Protein AF-A0A9W8SGH4-F1 (afdb_monomer_lite)

Radius of gyration: 20.39 Å; chains: 1; bounding box: 52×49×64 Å

Sequence (221 aa):
MFLHRDFMLQARTDPRFYLSRKVCVEAALVIASASKGVDLSLPLQLWDDMSRLSFVGRGLFKCALSFDAMLILALEVITELQDESAPNNEADVLIEMARASRAPLIQTLEGIYEQLRCLITRGNTSLKRLLFSNAHLAQIRALEAGSPVKPAVYETITQTLRDCVVMMREVQAATTPNESAMTTDSLNTEFFGPDLFSHNNIMEWDISDLLGFPPNPTLLP

pLDDT: mean 79.87, std 20.56, range [27.58, 98.06]

Structure (mmCIF, N/CA/C/O backbone):
data_AF-A0A9W8SGH4-F1
#
_entry.id   AF-A0A9W8SGH4-F1
#
loop_
_atom_site.group_PDB
_atom_site.id
_atom_site.type_symbol
_atom_site.label_atom_id
_atom_site.label_alt_id
_atom_site.label_comp_id
_atom_site.label_asym_id
_atom_site.label_entity_id
_atom_site.label_seq_id
_atom_site.pdbx_PDB_ins_code
_atom_site.Cartn_x
_atom_site.Cartn_y
_atom_site.Cartn_z
_atom_site.occupancy
_atom_site.B_iso_or_equiv
_atom_site.auth_seq_id
_atom_site.auth_comp_id
_atom_site.auth_asym_id
_atom_site.auth_atom_id
_atom_site.pdbx_PDB_model_num
ATOM 1 N N . MET A 1 1 ? 11.572 -1.040 12.986 1.00 76.12 1 MET A N 1
ATOM 2 C CA . MET A 1 1 ? 10.362 -1.830 12.657 1.00 76.12 1 MET A CA 1
ATOM 3 C C . MET A 1 1 ? 10.522 -3.305 13.002 1.00 76.12 1 MET A C 1
ATOM 5 O O . MET A 1 1 ? 9.720 -3.786 13.781 1.00 76.12 1 MET A O 1
ATOM 9 N N . PHE A 1 2 ? 11.557 -4.011 12.523 1.00 80.44 2 PHE A N 1
ATOM 10 C CA . PHE A 1 2 ? 11.697 -5.465 12.747 1.00 80.44 2 PHE A CA 1
ATOM 11 C C . PHE A 1 2 ? 11.565 -5.924 14.209 1.00 80.44 2 PHE A C 1
ATOM 13 O O . PHE A 1 2 ? 10.797 -6.837 14.470 1.00 80.44 2 PHE A O 1
ATOM 20 N N . LEU A 1 3 ? 12.213 -5.246 15.164 1.00 88.94 3 LEU A N 1
ATOM 21 C CA . LEU A 1 3 ? 12.130 -5.603 16.591 1.00 88.94 3 LEU A CA 1
ATOM 22 C C . LEU A 1 3 ? 10.739 -5.398 17.217 1.00 88.94 3 LEU A C 1
ATOM 24 O O . LEU A 1 3 ? 10.433 -6.000 18.238 1.00 88.94 3 LEU A O 1
ATOM 28 N N . HIS A 1 4 ? 9.907 -4.538 16.625 1.00 91.06 4 HIS A N 1
ATOM 29 C CA . HIS A 1 4 ? 8.581 -4.190 17.142 1.00 91.06 4 HIS A CA 1
ATOM 30 C C . HIS A 1 4 ? 7.442 -4.876 16.380 1.00 91.06 4 HIS A C 1
ATOM 32 O O . HIS A 1 4 ? 6.291 -4.745 16.788 1.00 91.06 4 HIS A O 1
ATOM 38 N N . ARG A 1 5 ? 7.730 -5.596 15.286 1.00 84.38 5 ARG A N 1
ATOM 39 C CA . ARG A 1 5 ? 6.711 -6.150 14.380 1.00 84.38 5 ARG A CA 1
ATOM 40 C C . ARG A 1 5 ? 5.774 -7.122 15.095 1.00 84.38 5 ARG A C 1
ATOM 42 O O . ARG A 1 5 ? 4.561 -6.960 15.005 1.00 84.38 5 ARG A O 1
ATOM 49 N N . ASP A 1 6 ? 6.328 -8.074 15.838 1.00 86.94 6 ASP A N 1
ATOM 50 C CA . ASP A 1 6 ? 5.534 -9.106 16.517 1.00 86.94 6 ASP A CA 1
ATOM 51 C C . ASP A 1 6 ? 4.670 -8.514 17.636 1.00 86.94 6 ASP A C 1
ATOM 53 O O . ASP A 1 6 ? 3.542 -8.947 17.861 1.00 86.94 6 ASP A O 1
ATOM 57 N N . PHE A 1 7 ? 5.174 -7.477 18.307 1.00 91.50 7 PHE A N 1
ATOM 58 C CA . PHE A 1 7 ? 4.435 -6.749 19.335 1.00 91.50 7 PHE A CA 1
ATOM 59 C C . PHE A 1 7 ? 3.352 -5.848 18.728 1.00 91.50 7 PHE A C 1
ATOM 61 O O . PHE A 1 7 ? 2.245 -5.786 19.247 1.00 91.50 7 PHE A O 1
ATOM 68 N N . MET A 1 8 ? 3.625 -5.189 17.599 1.00 89.81 8 MET A N 1
ATOM 69 C CA . MET A 1 8 ? 2.631 -4.388 16.877 1.00 89.81 8 MET A CA 1
ATOM 70 C C . MET A 1 8 ? 1.397 -5.221 16.516 1.00 89.81 8 MET A C 1
ATOM 72 O O . MET A 1 8 ? 0.283 -4.746 16.705 1.00 89.81 8 MET A O 1
ATOM 76 N N . LEU A 1 9 ? 1.574 -6.455 16.032 1.00 86.38 9 LEU A N 1
ATOM 77 C CA . LEU A 1 9 ? 0.441 -7.322 15.686 1.00 86.38 9 LEU A CA 1
ATOM 78 C C . LEU A 1 9 ? -0.408 -7.685 16.915 1.00 86.38 9 LEU A C 1
ATOM 80 O O . LEU A 1 9 ? -1.632 -7.756 16.818 1.00 86.38 9 LEU A O 1
ATOM 84 N N . GLN A 1 10 ? 0.223 -7.835 18.083 1.00 90.00 10 GLN A N 1
ATOM 85 C CA . GLN A 1 10 ? -0.471 -8.088 19.350 1.00 90.00 10 GLN A CA 1
ATOM 86 C C . GLN A 1 10 ? -1.263 -6.873 19.851 1.00 90.00 10 GLN A C 1
ATOM 88 O O . GLN A 1 10 ? -2.193 -7.041 20.637 1.00 90.00 10 GLN A O 1
ATOM 93 N N . ALA A 1 11 ? -0.960 -5.659 19.375 1.00 89.00 11 ALA A N 1
ATOM 94 C CA . ALA A 1 11 ? -1.651 -4.441 19.798 1.00 89.00 11 ALA A CA 1
ATOM 95 C C . ALA A 1 11 ? -3.145 -4.421 19.431 1.00 89.00 11 ALA A C 1
ATOM 97 O O . ALA A 1 11 ? -3.896 -3.650 20.019 1.00 89.00 11 ALA A O 1
ATOM 98 N N . ARG A 1 12 ? -3.584 -5.273 18.490 1.00 82.50 12 ARG A N 1
ATOM 99 C CA . ARG A 1 12 ? -5.006 -5.442 18.144 1.00 82.50 12 ARG A CA 1
ATOM 100 C C . ARG A 1 12 ? -5.820 -6.082 19.267 1.00 82.50 12 ARG A C 1
ATOM 102 O O . ARG A 1 12 ? -7.010 -5.829 19.381 1.00 82.50 12 ARG A O 1
ATOM 109 N N . THR A 1 13 ? -5.190 -6.935 20.069 1.00 87.38 13 THR A N 1
ATOM 110 C CA . THR A 1 13 ? -5.853 -7.692 21.143 1.00 87.38 13 THR A CA 1
ATOM 111 C C . THR A 1 13 ? -5.398 -7.269 22.533 1.00 87.38 13 THR A C 1
ATOM 113 O O . THR A 1 13 ? -6.113 -7.497 23.504 1.00 87.38 13 THR A O 1
ATOM 116 N N . ASP A 1 14 ? -4.207 -6.680 22.648 1.00 91.00 14 ASP A N 1
ATOM 117 C CA . ASP A 1 14 ? -3.610 -6.291 23.920 1.00 91.00 14 ASP A CA 1
ATOM 118 C C . ASP A 1 14 ? -3.056 -4.853 23.856 1.00 91.00 14 ASP A C 1
ATOM 120 O O . ASP A 1 14 ? -2.036 -4.598 23.202 1.00 91.00 14 ASP A O 1
ATOM 124 N N . PRO A 1 15 ? -3.676 -3.898 24.577 1.00 89.81 15 PRO A N 1
ATOM 125 C CA . PRO A 1 15 ? -3.298 -2.488 24.526 1.00 89.81 15 PRO A CA 1
ATOM 126 C C . PRO A 1 15 ? -1.887 -2.212 25.064 1.00 89.81 15 PRO A C 1
ATOM 128 O O . PRO A 1 15 ? -1.317 -1.159 24.769 1.00 89.81 15 PRO A O 1
ATOM 131 N N . ARG A 1 16 ? -1.263 -3.141 25.805 1.00 93.44 16 ARG A N 1
ATOM 132 C CA . ARG A 1 16 ? 0.118 -2.980 26.302 1.00 93.44 16 ARG A CA 1
ATOM 133 C C . ARG A 1 16 ? 1.133 -2.837 25.170 1.00 93.44 16 ARG A C 1
ATOM 135 O O . ARG A 1 16 ? 2.194 -2.248 25.372 1.00 93.44 16 ARG A O 1
ATOM 142 N N . PHE A 1 17 ? 0.807 -3.326 23.975 1.00 93.69 17 PHE A N 1
ATOM 143 C CA . PHE A 1 17 ? 1.683 -3.229 22.811 1.00 93.69 17 PHE A CA 1
ATOM 144 C C . PHE A 1 17 ? 1.420 -2.006 21.921 1.00 93.69 17 PHE A C 1
ATOM 146 O O . PHE A 1 17 ? 2.067 -1.864 20.881 1.00 93.69 17 PHE A O 1
ATOM 153 N N . TYR A 1 18 ? 0.551 -1.077 22.337 1.00 92.00 18 TYR A N 1
ATOM 154 C CA . TYR A 1 18 ? 0.222 0.129 21.568 1.00 92.00 18 TYR A CA 1
ATOM 155 C C . TYR A 1 18 ? 1.455 0.970 21.205 1.00 92.00 18 TYR A C 1
ATOM 157 O O . TYR A 1 18 ? 1.577 1.447 20.077 1.00 92.00 18 TYR A O 1
ATOM 165 N N . LEU A 1 19 ? 2.425 1.087 22.121 1.00 94.81 19 LEU A N 1
ATOM 166 C CA . LEU A 1 19 ? 3.679 1.791 21.841 1.00 94.81 19 LEU A CA 1
ATOM 167 C C . LEU A 1 19 ? 4.442 1.156 20.667 1.00 94.81 19 LEU A C 1
ATOM 169 O O . LEU A 1 19 ? 4.965 1.875 19.822 1.00 94.81 19 LEU A O 1
ATOM 173 N N . SER A 1 20 ? 4.474 -0.177 20.579 1.00 95.44 20 SER A N 1
ATOM 174 C CA . SER A 1 20 ? 5.141 -0.873 19.470 1.00 95.44 20 SER A CA 1
ATOM 175 C C . SER A 1 20 ? 4.423 -0.644 18.141 1.00 95.44 20 SER A C 1
ATOM 177 O O . SER A 1 20 ? 5.093 -0.437 17.130 1.00 95.44 20 SER A O 1
ATOM 179 N N . ARG A 1 21 ? 3.080 -0.617 18.140 1.00 93.31 21 ARG A N 1
ATOM 180 C CA . ARG A 1 21 ? 2.284 -0.239 16.960 1.00 93.31 21 ARG A CA 1
ATOM 181 C C . ARG A 1 21 ? 2.618 1.179 16.505 1.00 93.31 21 ARG A C 1
ATOM 183 O O . ARG A 1 21 ? 3.044 1.359 15.367 1.00 93.31 21 ARG A O 1
ATOM 190 N N . L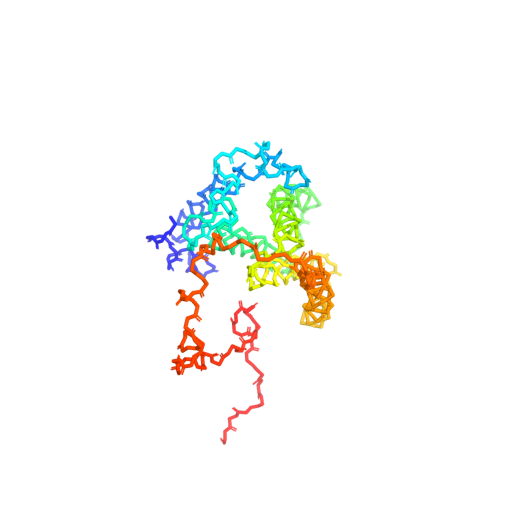YS A 1 22 ? 2.565 2.153 17.418 1.00 93.75 22 LYS A N 1
ATOM 191 C CA . LYS A 1 22 ? 2.889 3.556 17.127 1.00 93.75 22 LYS A CA 1
ATOM 192 C C . LYS A 1 22 ? 4.303 3.732 16.562 1.00 93.75 22 LYS A C 1
ATOM 194 O O . LYS A 1 22 ? 4.470 4.361 15.522 1.00 93.75 22 LYS A O 1
ATOM 199 N N . VAL A 1 23 ? 5.313 3.132 17.196 1.00 95.88 23 VAL A N 1
ATOM 200 C CA . VAL A 1 23 ? 6.713 3.207 16.736 1.00 95.88 23 VAL A CA 1
ATOM 201 C C . VAL A 1 23 ? 6.878 2.607 15.337 1.00 95.88 23 VAL A C 1
ATOM 203 O O . VAL A 1 23 ? 7.623 3.149 14.519 1.00 95.88 23 VAL A O 1
ATOM 206 N N . CYS A 1 24 ? 6.199 1.496 15.034 1.00 95.06 24 CYS A N 1
ATOM 207 C CA . CYS A 1 24 ? 6.219 0.911 13.694 1.00 95.06 24 CYS A CA 1
ATOM 208 C C . CYS A 1 24 ? 5.604 1.847 12.651 1.00 95.06 24 CYS A C 1
ATOM 210 O O . CYS A 1 24 ? 6.223 2.045 11.607 1.00 95.06 24 CYS A O 1
ATOM 212 N N . VAL A 1 25 ? 4.442 2.439 12.933 1.00 94.75 25 VAL A N 1
ATOM 213 C CA . VAL A 1 25 ? 3.755 3.361 12.014 1.00 94.75 25 VAL A CA 1
ATOM 214 C C . VAL A 1 25 ? 4.580 4.621 11.768 1.00 94.75 25 VAL A C 1
ATOM 216 O O . VAL A 1 25 ? 4.805 4.983 10.615 1.00 94.75 25 VAL A O 1
ATOM 219 N N . GLU A 1 26 ? 5.108 5.252 12.820 1.00 94.75 26 GLU A N 1
ATOM 220 C CA . GLU A 1 26 ? 5.955 6.446 12.684 1.00 94.75 26 GLU A CA 1
ATOM 221 C C . GLU A 1 26 ? 7.225 6.143 11.877 1.00 94.75 26 GLU A C 1
ATOM 223 O O . GLU A 1 26 ? 7.583 6.890 10.966 1.00 94.75 26 GLU A O 1
ATOM 228 N N . ALA A 1 27 ? 7.880 5.008 12.139 1.00 94.38 27 ALA A N 1
ATOM 229 C CA . ALA A 1 27 ? 9.045 4.589 11.365 1.00 94.38 27 ALA A CA 1
ATOM 230 C C . ALA A 1 27 ? 8.696 4.284 9.898 1.00 94.38 27 ALA A C 1
ATOM 232 O O . ALA A 1 27 ? 9.461 4.645 9.000 1.00 94.38 27 ALA A O 1
ATOM 233 N N . ALA A 1 28 ? 7.555 3.638 9.639 1.00 94.06 28 ALA A N 1
ATOM 234 C CA . ALA A 1 28 ? 7.080 3.359 8.288 1.00 94.06 28 ALA A CA 1
ATOM 235 C C . ALA A 1 28 ? 6.807 4.656 7.520 1.00 94.06 28 ALA A C 1
ATOM 237 O O . ALA A 1 28 ? 7.217 4.772 6.366 1.00 94.06 28 ALA A O 1
ATOM 238 N N . LEU A 1 29 ? 6.199 5.647 8.175 1.00 93.44 29 LEU A N 1
ATOM 239 C CA . LEU A 1 29 ? 5.927 6.956 7.593 1.00 93.44 29 LEU A CA 1
ATOM 240 C C . LEU A 1 29 ? 7.220 7.706 7.257 1.00 93.44 29 LEU A C 1
ATOM 242 O O . LEU A 1 29 ? 7.333 8.266 6.171 1.00 93.44 29 LEU A O 1
ATOM 246 N N . VAL A 1 30 ? 8.226 7.668 8.138 1.00 93.25 30 VAL A N 1
ATOM 247 C CA . VAL A 1 30 ? 9.544 8.268 7.865 1.00 93.25 30 VAL A CA 1
ATOM 248 C C . VAL A 1 30 ? 10.200 7.612 6.649 1.00 93.25 30 VAL A C 1
ATOM 250 O O . VAL A 1 30 ? 10.667 8.319 5.758 1.00 93.25 30 VAL A O 1
ATOM 253 N N . ILE A 1 31 ? 10.192 6.279 6.560 1.00 91.94 31 ILE A N 1
ATOM 254 C CA . ILE A 1 31 ? 10.746 5.555 5.403 1.00 91.94 31 ILE A CA 1
ATOM 255 C C . ILE A 1 31 ? 9.994 5.926 4.124 1.00 91.94 31 ILE A C 1
ATOM 257 O O . ILE A 1 31 ? 10.617 6.250 3.113 1.00 91.94 31 ILE A O 1
ATOM 261 N N . ALA A 1 32 ? 8.664 5.897 4.172 1.00 91.19 32 ALA A N 1
ATOM 262 C CA . ALA A 1 32 ? 7.818 6.215 3.035 1.00 91.19 32 ALA A CA 1
ATOM 263 C C . ALA A 1 32 ? 7.930 7.688 2.619 1.00 91.19 32 ALA A C 1
ATOM 265 O O . ALA A 1 32 ? 7.827 7.979 1.439 1.00 91.19 32 ALA A O 1
ATOM 266 N N . SER A 1 33 ? 8.222 8.616 3.536 1.00 88.25 33 SER A N 1
ATOM 267 C CA . SER A 1 33 ? 8.333 10.050 3.225 1.00 88.25 33 SER A CA 1
ATOM 268 C C . SER A 1 33 ? 9.427 10.377 2.205 1.00 88.25 33 SER A C 1
ATOM 270 O O . SER A 1 33 ? 9.321 11.381 1.503 1.00 88.25 33 SER A O 1
ATOM 272 N N . ALA A 1 34 ? 10.423 9.499 2.051 1.00 84.62 34 ALA A N 1
ATOM 273 C CA . ALA A 1 34 ? 11.441 9.622 1.015 1.00 84.62 34 ALA A CA 1
ATOM 274 C C . ALA A 1 34 ? 10.881 9.455 -0.416 1.00 84.62 34 ALA A C 1
ATOM 276 O O . ALA A 1 34 ? 11.588 9.757 -1.370 1.00 84.62 34 ALA A O 1
ATOM 277 N N . SER A 1 35 ? 9.630 9.005 -0.590 1.00 81.06 35 SER A N 1
ATOM 278 C CA . SER A 1 35 ? 8.948 8.999 -1.893 1.00 81.06 35 SER A CA 1
ATOM 279 C C . SER A 1 35 ? 8.328 10.350 -2.248 1.00 81.06 35 SER A C 1
ATOM 281 O O . SER A 1 35 ? 7.946 10.564 -3.400 1.00 81.06 35 SER A O 1
ATOM 283 N N . LYS A 1 36 ? 8.171 11.259 -1.280 1.00 84.19 36 LYS A N 1
ATOM 284 C CA . LYS A 1 36 ? 7.370 12.470 -1.455 1.00 84.19 36 LYS A CA 1
ATOM 285 C C . LYS A 1 36 ? 8.028 13.417 -2.458 1.00 84.19 36 LYS A C 1
ATOM 287 O O . LYS A 1 36 ? 9.145 13.874 -2.251 1.00 84.19 36 LYS A O 1
ATOM 292 N N . GLY A 1 37 ? 7.296 13.748 -3.522 1.00 82.44 37 GLY A N 1
ATOM 293 C CA . GLY A 1 37 ? 7.774 14.641 -4.583 1.00 82.44 37 GLY A CA 1
ATOM 294 C C . GLY A 1 37 ? 8.741 13.988 -5.574 1.00 82.44 37 GLY A C 1
ATOM 295 O O . GLY A 1 37 ? 9.267 14.684 -6.438 1.00 82.44 37 GLY A O 1
ATOM 296 N N . VAL A 1 38 ? 8.969 12.674 -5.477 1.00 87.62 38 VAL A N 1
ATOM 297 C CA . VAL A 1 38 ? 9.797 11.939 -6.437 1.00 87.62 38 VAL A CA 1
ATOM 298 C C . VAL A 1 38 ? 9.000 11.685 -7.715 1.00 87.62 38 VAL A C 1
ATOM 300 O O . VAL A 1 38 ? 7.998 10.966 -7.702 1.00 87.62 38 VAL A O 1
ATOM 303 N N . ASP A 1 39 ? 9.483 12.246 -8.823 1.00 89.25 39 ASP A N 1
ATOM 304 C CA . ASP A 1 39 ? 8.916 12.055 -10.155 1.00 89.25 39 ASP A CA 1
ATOM 305 C C . ASP A 1 39 ? 9.716 11.016 -10.958 1.00 89.25 39 ASP A C 1
ATOM 307 O O . ASP A 1 39 ? 10.724 11.307 -11.609 1.00 89.25 39 ASP A O 1
ATOM 311 N N . LEU A 1 40 ? 9.231 9.774 -10.930 1.00 90.12 40 LEU A N 1
ATOM 312 C CA . LEU A 1 40 ? 9.817 8.659 -11.679 1.00 90.12 40 LEU A CA 1
ATOM 313 C C . LEU A 1 40 ? 9.421 8.660 -13.165 1.00 90.12 40 LEU A C 1
ATOM 315 O O . LEU A 1 40 ? 9.842 7.769 -13.907 1.00 90.12 40 LEU A O 1
ATOM 319 N N . SER A 1 41 ? 8.656 9.647 -13.638 1.00 87.75 41 SER A N 1
ATOM 320 C CA . SER A 1 41 ? 8.411 9.837 -15.070 1.00 87.75 41 SER A CA 1
ATOM 321 C C . SER A 1 41 ? 9.594 10.513 -15.778 1.00 87.75 41 SER A C 1
ATOM 323 O O . SER A 1 41 ? 9.777 10.323 -16.982 1.00 87.75 41 SER A O 1
ATOM 325 N N . LEU A 1 42 ? 10.472 11.200 -15.036 1.00 90.81 42 LEU A N 1
ATOM 326 C CA . LEU A 1 42 ? 11.659 11.864 -15.580 1.00 90.81 42 LEU A CA 1
ATOM 327 C C . LEU A 1 42 ? 12.682 10.873 -16.166 1.00 90.81 42 LEU A C 1
ATOM 329 O O . LEU A 1 42 ? 12.758 9.720 -15.723 1.00 90.81 42 LEU A O 1
ATOM 333 N N . PRO A 1 43 ? 13.510 11.286 -17.144 1.00 90.25 43 PRO A N 1
ATOM 334 C CA . PRO A 1 43 ? 14.637 10.488 -17.624 1.00 90.25 43 PRO A CA 1
ATOM 335 C C . PRO A 1 43 ? 15.544 10.009 -16.482 1.00 90.25 43 PRO A C 1
ATOM 337 O O . PRO A 1 43 ? 15.809 10.757 -15.541 1.00 90.25 43 PRO A O 1
ATOM 340 N N . LEU A 1 44 ? 16.061 8.777 -16.586 1.00 87.62 44 LEU A N 1
ATOM 341 C CA . LEU A 1 44 ? 16.897 8.142 -15.551 1.00 87.62 44 LEU A CA 1
ATOM 342 C C . LEU A 1 44 ? 18.106 8.997 -15.137 1.00 87.62 44 LEU A C 1
ATOM 344 O O . LEU A 1 44 ? 18.573 8.896 -14.009 1.00 87.62 44 LEU A O 1
ATOM 348 N N . GLN A 1 45 ? 18.621 9.836 -16.037 1.00 89.56 45 GLN A N 1
ATOM 349 C CA . GLN A 1 45 ? 19.756 10.727 -15.804 1.00 89.56 45 GLN A CA 1
ATOM 350 C C . GLN A 1 45 ? 19.458 11.808 -14.758 1.00 89.56 45 GLN A C 1
ATOM 352 O O . GLN A 1 45 ? 20.375 12.227 -14.057 1.00 89.56 45 GLN A O 1
ATOM 357 N N . LEU A 1 46 ? 18.196 12.229 -14.641 1.00 92.75 46 LEU A N 1
ATOM 358 C CA . LEU A 1 46 ? 17.750 13.263 -13.703 1.00 92.75 46 LEU A CA 1
ATOM 359 C C . LEU A 1 46 ? 17.351 12.700 -12.337 1.00 92.75 46 LEU A C 1
ATOM 361 O O . LEU A 1 46 ? 17.028 13.463 -11.433 1.00 92.75 46 LEU A O 1
ATOM 365 N N . TRP A 1 47 ? 17.349 11.376 -12.187 1.00 91.81 47 TRP A N 1
ATOM 366 C CA . TRP A 1 47 ? 17.021 10.745 -10.919 1.00 91.81 47 TRP A CA 1
ATOM 367 C C . TRP A 1 47 ? 18.135 10.954 -9.905 1.00 91.81 47 TRP A C 1
ATOM 369 O O . TRP A 1 47 ? 19.318 10.788 -10.226 1.00 91.81 47 TRP A O 1
ATOM 379 N N . ASP A 1 48 ? 17.731 11.243 -8.674 1.00 90.56 48 ASP A N 1
ATOM 380 C CA . ASP A 1 48 ? 18.609 11.234 -7.517 1.00 90.56 48 ASP A CA 1
ATOM 381 C C . ASP A 1 48 ? 19.059 9.803 -7.173 1.00 90.56 48 ASP A C 1
ATOM 383 O O . ASP A 1 48 ? 18.499 8.798 -7.637 1.00 90.56 48 ASP A O 1
ATOM 387 N N . ASP A 1 49 ? 20.097 9.703 -6.344 1.00 89.69 49 ASP A N 1
ATOM 388 C CA . ASP A 1 49 ? 20.695 8.418 -5.977 1.00 89.69 49 ASP A CA 1
ATOM 389 C C . ASP A 1 49 ? 19.685 7.487 -5.293 1.00 89.69 49 ASP A C 1
ATOM 391 O O . ASP A 1 49 ? 19.716 6.275 -5.513 1.00 89.69 49 ASP A O 1
ATOM 395 N N . MET A 1 50 ? 18.735 8.039 -4.531 1.00 88.19 50 MET A N 1
ATOM 396 C CA . MET A 1 50 ? 17.702 7.257 -3.849 1.00 88.19 50 MET A CA 1
ATOM 397 C C . MET A 1 50 ? 16.672 6.671 -4.817 1.00 88.19 50 MET A C 1
ATOM 399 O O . MET A 1 50 ? 16.288 5.508 -4.654 1.00 88.19 50 MET A O 1
ATOM 403 N N . SER A 1 51 ? 16.252 7.404 -5.852 1.00 90.62 51 SER A N 1
ATOM 404 C CA . SER A 1 51 ? 15.361 6.865 -6.891 1.00 90.62 51 SER A CA 1
ATOM 405 C C . SER A 1 51 ? 16.053 5.783 -7.713 1.00 90.62 51 SER A C 1
ATOM 407 O O . SER A 1 51 ? 15.480 4.718 -7.965 1.00 90.62 51 SER A O 1
ATOM 409 N N . ARG A 1 52 ? 17.324 6.004 -8.071 1.00 90.44 52 ARG A N 1
ATOM 410 C CA . ARG A 1 52 ? 18.146 5.000 -8.765 1.00 90.44 52 ARG A CA 1
ATOM 411 C C . ARG A 1 52 ? 18.303 3.743 -7.920 1.00 90.44 52 ARG A C 1
ATOM 413 O O . ARG A 1 52 ? 18.077 2.642 -8.425 1.00 90.44 52 ARG A O 1
ATOM 420 N N . LEU A 1 53 ? 18.616 3.901 -6.635 1.00 89.12 53 LEU A N 1
ATOM 421 C CA . LEU A 1 53 ? 18.723 2.795 -5.690 1.00 89.12 53 LEU A CA 1
ATOM 422 C C . LEU A 1 53 ? 17.383 2.066 -5.531 1.00 89.12 53 LEU A C 1
ATOM 424 O O . LEU A 1 53 ? 17.357 0.843 -5.587 1.00 89.12 53 LEU A O 1
ATOM 428 N N . SER A 1 54 ? 16.261 2.781 -5.454 1.00 89.31 54 SER A N 1
ATOM 429 C CA . SER A 1 54 ? 14.917 2.182 -5.384 1.00 89.31 54 SER A CA 1
ATOM 430 C C . SER A 1 54 ? 14.552 1.388 -6.643 1.00 89.31 54 SER A C 1
ATOM 432 O O . SER A 1 54 ? 13.827 0.386 -6.579 1.00 89.31 54 SER A O 1
ATOM 434 N N . PHE A 1 55 ? 15.078 1.790 -7.799 1.00 90.44 55 PHE A N 1
ATOM 435 C CA . PHE A 1 55 ? 14.899 1.077 -9.056 1.00 90.44 55 PHE A CA 1
ATOM 436 C C . PHE A 1 55 ? 15.694 -0.229 -9.083 1.00 90.44 55 PHE A C 1
ATOM 438 O O . PHE A 1 55 ? 15.094 -1.310 -9.136 1.00 90.44 55 PHE A O 1
ATOM 445 N N . VAL A 1 56 ? 17.022 -0.166 -8.970 1.00 87.94 56 VAL A N 1
ATOM 446 C CA . VAL A 1 56 ? 17.883 -1.358 -9.109 1.00 87.94 56 VAL A CA 1
ATOM 447 C C . VAL A 1 56 ? 17.919 -2.226 -7.850 1.00 87.94 56 VAL A C 1
ATOM 449 O O . VAL A 1 56 ? 18.061 -3.447 -7.929 1.00 87.94 56 VAL A O 1
ATOM 452 N N . GLY A 1 57 ? 17.729 -1.607 -6.689 1.00 84.75 57 GLY A N 1
ATOM 453 C CA . GLY A 1 57 ? 17.858 -2.212 -5.374 1.00 84.75 57 GLY A CA 1
ATOM 454 C C . GLY A 1 57 ? 16.868 -3.341 -5.110 1.00 84.75 57 GLY A C 1
ATOM 455 O O . GLY A 1 57 ? 15.841 -3.526 -5.778 1.00 84.75 57 GLY A O 1
ATOM 456 N N . ARG A 1 58 ? 17.200 -4.133 -4.092 1.00 81.06 58 ARG A N 1
ATOM 457 C CA . ARG A 1 58 ? 16.432 -5.284 -3.607 1.00 81.06 58 ARG A CA 1
ATOM 458 C C . ARG A 1 58 ? 16.260 -5.179 -2.091 1.00 81.06 58 ARG A C 1
ATOM 460 O O . ARG A 1 58 ? 17.019 -4.485 -1.420 1.00 81.06 58 ARG A O 1
ATOM 467 N N . GLY A 1 59 ? 15.263 -5.877 -1.547 1.00 77.88 59 GLY A N 1
ATOM 468 C CA . GLY A 1 59 ? 15.037 -5.934 -0.099 1.00 77.88 59 GLY A CA 1
ATOM 469 C C . GLY A 1 59 ? 14.843 -4.547 0.525 1.00 77.88 59 GLY A C 1
ATOM 470 O O . GLY A 1 59 ? 13.910 -3.833 0.144 1.00 77.88 59 GLY A O 1
ATOM 471 N N . LEU A 1 60 ? 15.733 -4.199 1.461 1.00 73.88 60 LEU A N 1
ATOM 472 C CA . LEU A 1 60 ? 15.761 -2.926 2.194 1.00 73.88 60 LEU A CA 1
ATOM 473 C C . LEU A 1 60 ? 16.247 -1.745 1.340 1.00 73.88 60 LEU A C 1
ATOM 475 O O . LEU A 1 60 ? 15.869 -0.607 1.597 1.00 73.88 60 LEU A O 1
ATOM 479 N N . PHE A 1 61 ? 16.998 -2.005 0.266 1.00 83.38 61 PHE A N 1
ATOM 480 C CA . PHE A 1 61 ? 17.460 -0.977 -0.675 1.00 83.38 61 PHE A CA 1
ATOM 481 C C . PHE A 1 61 ? 16.364 -0.495 -1.633 1.00 83.38 61 PHE A C 1
ATOM 483 O O . PHE A 1 61 ? 16.628 0.262 -2.554 1.00 83.38 61 PHE A O 1
ATOM 490 N N . LYS A 1 62 ? 15.115 -0.927 -1.429 1.00 87.44 62 LYS A N 1
ATOM 491 C CA . LYS A 1 62 ? 13.949 -0.332 -2.093 1.00 87.44 62 LYS A CA 1
ATOM 492 C C . LYS A 1 62 ? 13.515 0.999 -1.465 1.00 87.44 62 LYS A C 1
ATOM 494 O O . LYS A 1 62 ? 12.560 1.589 -1.954 1.00 87.44 62 LYS A O 1
ATOM 499 N N . CYS A 1 63 ? 14.205 1.453 -0.413 1.00 87.19 63 CYS A N 1
ATOM 500 C CA . CYS A 1 63 ? 14.031 2.763 0.217 1.00 87.19 63 CYS A CA 1
ATOM 501 C C . CYS A 1 63 ? 12.553 3.058 0.522 1.00 87.19 63 CYS A C 1
ATOM 503 O O . CYS A 1 63 ? 11.914 2.275 1.227 1.00 87.19 63 CYS A O 1
ATOM 505 N N . ALA A 1 64 ? 11.997 4.139 -0.031 1.00 87.75 64 ALA A N 1
ATOM 506 C CA . ALA A 1 64 ? 10.608 4.538 0.181 1.00 87.75 64 ALA A CA 1
ATOM 507 C C . ALA A 1 64 ? 9.585 3.515 -0.337 1.00 87.75 64 ALA A C 1
ATOM 509 O O . ALA A 1 64 ? 8.474 3.428 0.177 1.00 87.75 64 ALA A O 1
ATOM 510 N N . LEU A 1 65 ? 9.980 2.674 -1.297 1.00 91.19 65 LEU A N 1
ATOM 511 C CA . LEU A 1 65 ? 9.165 1.588 -1.844 1.00 91.19 65 LEU A CA 1
ATOM 512 C C . LEU A 1 65 ? 9.295 0.298 -1.019 1.00 91.19 65 LEU A C 1
ATOM 514 O O . LEU A 1 65 ? 9.055 -0.799 -1.535 1.00 91.19 65 LEU A O 1
ATOM 518 N N . SER A 1 66 ? 9.748 0.385 0.237 1.00 89.62 66 SER A N 1
ATOM 519 C CA . SER A 1 66 ? 9.896 -0.749 1.154 1.00 89.62 66 SER A CA 1
ATOM 520 C C . SER A 1 66 ? 8.565 -1.472 1.385 1.00 89.62 66 SER A C 1
ATOM 522 O O . SER A 1 66 ? 7.564 -0.859 1.741 1.00 89.62 66 SER A O 1
ATOM 524 N N . PHE A 1 67 ? 8.565 -2.799 1.219 1.00 88.19 67 PHE A N 1
ATOM 525 C CA . PHE A 1 67 ? 7.376 -3.631 1.396 1.00 88.19 67 PHE A CA 1
ATOM 526 C C . PHE A 1 67 ? 6.879 -3.612 2.837 1.00 88.19 67 PHE A C 1
ATOM 528 O O . PHE A 1 67 ? 5.682 -3.483 3.057 1.00 88.19 67 PHE A O 1
ATOM 535 N N . ASP A 1 68 ? 7.791 -3.660 3.810 1.00 88.56 68 ASP A N 1
ATOM 536 C CA . ASP A 1 68 ? 7.411 -3.612 5.222 1.00 88.56 68 ASP A CA 1
ATOM 537 C C . ASP A 1 68 ? 6.798 -2.259 5.601 1.00 88.56 68 ASP A C 1
ATOM 539 O O . ASP A 1 68 ? 5.833 -2.227 6.356 1.00 88.56 68 ASP A O 1
ATOM 543 N N . ALA A 1 69 ? 7.318 -1.150 5.057 1.00 91.50 69 ALA A N 1
ATOM 544 C CA . ALA A 1 69 ? 6.750 0.174 5.313 1.00 91.50 69 ALA A CA 1
ATOM 545 C C . ALA A 1 69 ? 5.331 0.278 4.734 1.00 91.50 69 ALA A C 1
ATOM 547 O O . ALA A 1 69 ? 4.407 0.623 5.462 1.00 91.50 69 ALA A O 1
ATOM 548 N N . MET A 1 70 ? 5.143 -0.109 3.465 1.00 92.38 70 MET A N 1
ATOM 549 C CA . MET A 1 70 ? 3.817 -0.160 2.836 1.00 92.38 70 MET A CA 1
ATOM 550 C C . MET A 1 70 ? 2.828 -1.009 3.638 1.00 92.38 70 MET A C 1
ATOM 552 O O . MET A 1 70 ? 1.710 -0.571 3.892 1.00 92.38 70 MET A O 1
ATOM 556 N N . LEU A 1 71 ? 3.242 -2.210 4.052 1.00 92.12 71 LEU A N 1
ATOM 557 C CA . LEU A 1 71 ? 2.384 -3.133 4.788 1.00 92.12 71 LEU A CA 1
ATOM 558 C C . LEU A 1 71 ? 1.963 -2.559 6.144 1.00 92.12 71 LEU A C 1
ATOM 560 O O . LEU A 1 71 ? 0.800 -2.669 6.509 1.00 92.12 71 LEU A O 1
ATOM 564 N N . ILE A 1 72 ? 2.882 -1.933 6.882 1.00 93.56 72 ILE A N 1
ATOM 565 C CA . ILE A 1 72 ? 2.572 -1.325 8.182 1.00 93.56 72 ILE A CA 1
ATOM 566 C C . ILE A 1 72 ? 1.572 -0.177 8.026 1.00 93.56 72 ILE A C 1
ATOM 568 O O . ILE A 1 72 ? 0.605 -0.121 8.779 1.00 93.56 72 ILE A O 1
ATOM 572 N N . LEU A 1 73 ? 1.765 0.699 7.034 1.00 95.19 73 LEU A N 1
ATOM 573 C CA . LEU A 1 73 ? 0.830 1.798 6.774 1.00 95.19 73 LEU A CA 1
ATOM 574 C C . LEU A 1 73 ? -0.557 1.280 6.372 1.00 95.19 73 LEU A C 1
ATOM 576 O O . LEU A 1 73 ? -1.563 1.773 6.871 1.00 95.19 73 LEU A O 1
ATOM 580 N N . ALA A 1 74 ? -0.616 0.264 5.507 1.00 95.81 74 ALA A N 1
ATOM 581 C CA . ALA A 1 74 ? -1.874 -0.358 5.109 1.00 95.81 74 ALA A CA 1
ATOM 582 C C . ALA A 1 74 ? -2.590 -1.017 6.295 1.00 95.81 74 ALA A C 1
ATOM 584 O O . ALA A 1 74 ? -3.787 -0.808 6.479 1.00 95.81 74 ALA A O 1
ATOM 585 N N . LEU A 1 75 ? -1.865 -1.790 7.110 1.00 92.38 75 LEU A N 1
ATOM 586 C CA . LEU A 1 75 ? -2.421 -2.449 8.291 1.00 92.38 75 LEU A CA 1
ATOM 587 C C . LEU A 1 75 ? -2.960 -1.446 9.308 1.00 92.38 75 LEU A C 1
ATOM 589 O O . LEU A 1 75 ? -3.987 -1.731 9.917 1.00 92.38 75 LEU A O 1
ATOM 593 N N . GLU A 1 76 ? -2.305 -0.297 9.479 1.00 93.69 76 GLU A N 1
ATOM 594 C CA . GLU A 1 76 ? -2.792 0.764 10.361 1.00 93.69 76 GLU A CA 1
ATOM 595 C C . GLU A 1 76 ? -4.167 1.262 9.913 1.00 93.69 76 GLU A C 1
ATOM 597 O O . GLU A 1 76 ? -5.128 1.150 10.669 1.00 93.69 76 GLU A O 1
ATOM 602 N N . VAL A 1 77 ? -4.279 1.696 8.651 1.00 95.62 77 VAL A N 1
ATOM 603 C CA . VAL A 1 77 ? -5.536 2.210 8.083 1.00 95.62 77 VAL A CA 1
ATOM 604 C C . VAL A 1 77 ? -6.637 1.150 8.123 1.00 95.62 77 VAL A C 1
ATOM 606 O O . VAL A 1 77 ? -7.772 1.437 8.491 1.00 95.62 77 VAL A O 1
ATOM 609 N N . ILE A 1 78 ? -6.315 -0.096 7.763 1.00 93.88 78 ILE A N 1
ATOM 610 C CA . ILE A 1 78 ? -7.278 -1.203 7.790 1.00 93.88 78 ILE A CA 1
ATOM 611 C C . ILE A 1 78 ? -7.750 -1.481 9.219 1.00 93.88 78 ILE A C 1
ATOM 613 O O . ILE A 1 78 ? -8.932 -1.747 9.417 1.00 93.88 78 ILE A O 1
ATOM 617 N N . THR A 1 79 ? -6.851 -1.432 10.204 1.00 89.56 79 THR A N 1
ATOM 618 C CA . THR A 1 79 ? -7.211 -1.679 11.605 1.00 89.56 79 THR A CA 1
ATOM 619 C C . THR A 1 79 ? -8.119 -0.571 12.129 1.00 89.56 79 THR A C 1
ATOM 621 O O . THR A 1 79 ? -9.155 -0.889 12.698 1.00 89.56 79 THR A O 1
ATOM 624 N N . GLU A 1 80 ? -7.799 0.701 11.867 1.00 90.56 80 GLU A N 1
ATOM 625 C CA . GLU A 1 80 ? -8.665 1.836 12.230 1.00 90.56 80 GLU A CA 1
ATOM 626 C C . GLU A 1 80 ? -10.071 1.699 11.619 1.00 90.56 80 GLU A C 1
ATOM 628 O O . GLU A 1 80 ? -11.066 1.778 12.334 1.00 90.56 80 GLU A O 1
ATOM 633 N N . LEU A 1 81 ? -10.168 1.386 10.320 1.00 91.25 81 LEU A N 1
ATOM 634 C CA . LEU A 1 81 ? -11.458 1.200 9.638 1.00 91.25 81 LEU A CA 1
ATOM 635 C C . LEU A 1 81 ? -12.263 0.007 10.177 1.00 91.25 81 LEU A C 1
ATOM 637 O O . LEU A 1 81 ? -13.493 0.032 10.183 1.00 91.25 81 LEU A O 1
ATOM 641 N N . GLN A 1 82 ? -11.587 -1.061 10.603 1.00 87.75 82 GLN A N 1
ATOM 642 C CA . GLN A 1 82 ? -12.245 -2.217 11.211 1.00 87.75 82 GLN A CA 1
ATOM 643 C C . GLN A 1 82 ? -12.755 -1.898 12.618 1.00 87.75 82 GLN A C 1
ATOM 645 O O . GLN A 1 82 ? -13.867 -2.307 12.953 1.00 87.75 82 GLN A O 1
ATOM 650 N N . ASP A 1 83 ? -11.988 -1.144 13.404 1.00 82.56 83 ASP A N 1
ATOM 651 C CA . ASP A 1 83 ? -12.378 -0.717 14.748 1.00 82.56 83 ASP A CA 1
ATOM 652 C C . ASP A 1 83 ? -13.582 0.257 14.693 1.00 82.56 83 ASP A C 1
ATOM 654 O O . ASP A 1 83 ? -14.514 0.112 15.484 1.00 82.56 83 ASP A O 1
ATOM 658 N N . GLU A 1 84 ? -13.632 1.162 13.702 1.00 77.50 84 GLU A N 1
ATOM 659 C CA . GLU A 1 84 ? -14.767 2.077 13.434 1.00 77.50 84 GLU A CA 1
ATOM 660 C C . GLU A 1 84 ? -16.063 1.351 13.028 1.00 77.50 84 GLU A C 1
ATOM 662 O O . GLU A 1 84 ? -17.162 1.847 13.263 1.00 77.50 84 GLU A O 1
ATOM 667 N N . SER A 1 85 ? -15.963 0.172 12.404 1.00 65.19 85 SER A N 1
ATOM 668 C CA . SER A 1 85 ? -17.135 -0.576 11.919 1.00 65.19 85 SER A CA 1
ATOM 669 C C . SER A 1 85 ? -17.965 -1.238 13.032 1.00 65.19 85 SER A C 1
ATOM 671 O O . SER A 1 85 ? -19.056 -1.757 12.772 1.00 65.19 85 SER A O 1
ATOM 673 N N . ALA A 1 86 ? -17.470 -1.228 14.275 1.00 64.25 86 ALA A N 1
ATOM 674 C CA . ALA A 1 86 ? -18.224 -1.680 15.436 1.00 64.25 86 ALA A CA 1
ATOM 675 C C . ALA A 1 86 ? -19.395 -0.716 15.722 1.00 64.25 86 ALA A C 1
ATOM 677 O O . ALA A 1 86 ? -19.237 0.495 15.586 1.00 64.25 86 ALA A O 1
ATOM 678 N N . PRO A 1 87 ? -20.581 -1.211 16.127 1.00 55.66 87 PRO A N 1
ATOM 679 C CA . PRO A 1 87 ? -21.758 -0.375 16.348 1.00 55.66 87 PRO A CA 1
ATOM 680 C C . PRO A 1 87 ? -21.569 0.534 17.571 1.00 55.66 87 PRO A C 1
ATOM 682 O O . PRO A 1 87 ? -22.002 0.208 18.675 1.00 55.66 87 PRO A O 1
ATOM 685 N N . ASN A 1 88 ? -20.935 1.685 17.365 1.00 59.06 88 ASN A N 1
ATOM 686 C CA . ASN A 1 88 ? -20.800 2.749 18.346 1.00 59.06 88 ASN A CA 1
ATOM 687 C C . ASN A 1 88 ? -21.552 3.994 17.868 1.00 59.06 88 ASN A C 1
ATOM 689 O O . ASN A 1 88 ? -21.439 4.418 16.722 1.00 59.06 88 ASN A O 1
ATOM 693 N N . ASN A 1 89 ? -22.297 4.615 18.784 1.00 61.03 89 ASN A N 1
ATOM 694 C CA . ASN A 1 89 ? -22.875 5.946 18.597 1.00 61.03 89 ASN A CA 1
ATOM 695 C C . ASN A 1 89 ? -21.767 7.005 18.745 1.00 61.03 89 ASN A C 1
ATOM 697 O O . ASN A 1 89 ? -21.767 7.778 19.707 1.00 61.03 89 ASN A O 1
ATOM 701 N N . GLU A 1 90 ? -20.770 6.988 17.863 1.00 66.44 90 GLU A N 1
ATOM 702 C CA . GLU A 1 90 ? -19.717 8.002 17.858 1.00 66.44 90 GLU A CA 1
ATOM 703 C C . GLU A 1 90 ? -20.242 9.327 17.305 1.00 66.44 90 GLU A C 1
ATOM 705 O O . GLU A 1 90 ? -21.065 9.372 16.394 1.00 66.44 90 GLU A O 1
ATOM 710 N N . ALA A 1 91 ? -19.792 10.430 17.904 1.00 75.25 91 ALA A N 1
ATOM 711 C CA . ALA A 1 91 ? -20.140 11.763 17.435 1.00 75.25 91 ALA A CA 1
ATOM 712 C C . ALA A 1 91 ? -19.499 12.025 16.063 1.00 75.25 91 ALA A C 1
ATOM 714 O O . ALA A 1 91 ? -18.332 11.690 15.870 1.00 75.25 91 ALA A O 1
ATOM 715 N N . ASP A 1 92 ? -20.204 12.725 15.168 1.00 80.56 92 ASP A N 1
ATOM 716 C CA . ASP A 1 92 ? -19.722 13.074 13.816 1.00 80.56 92 ASP A CA 1
ATOM 717 C C . ASP A 1 92 ? -18.303 13.680 13.806 1.00 80.56 92 ASP A C 1
ATOM 719 O O . ASP A 1 92 ? -17.514 13.438 12.898 1.00 80.56 92 ASP A O 1
ATOM 723 N N . VAL A 1 93 ? -17.937 14.428 14.854 1.00 84.75 93 VAL A N 1
ATOM 724 C CA . VAL A 1 93 ? -16.598 15.023 15.008 1.00 84.75 93 VAL A CA 1
ATOM 725 C C . VAL A 1 93 ? -15.497 13.962 15.127 1.00 84.75 93 VAL A C 1
ATOM 727 O O . VAL A 1 93 ? -14.424 14.145 14.559 1.00 84.75 93 VAL A O 1
ATOM 730 N N . LEU A 1 94 ? -15.741 12.861 15.846 1.00 83.69 94 LEU A N 1
ATOM 731 C CA . LEU A 1 94 ? -14.759 11.783 16.014 1.00 83.69 94 LEU A CA 1
ATOM 732 C C . LEU A 1 94 ? -14.528 11.044 14.694 1.00 83.69 94 LEU A C 1
ATOM 734 O O . LEU A 1 94 ? -13.381 10.776 14.345 1.00 83.69 94 LEU A O 1
ATOM 738 N N . ILE A 1 95 ? -15.598 10.829 13.925 1.00 84.12 95 ILE A N 1
ATOM 739 C CA . ILE A 1 95 ? -15.539 10.216 12.594 1.00 84.12 95 ILE A CA 1
ATOM 740 C C . ILE A 1 95 ? -14.714 11.086 11.637 1.00 84.12 95 ILE A C 1
ATOM 742 O O . ILE A 1 95 ? -13.831 10.587 10.937 1.00 84.12 95 ILE A O 1
ATOM 746 N N . GLU A 1 96 ? -14.949 12.402 11.617 1.00 86.81 96 GLU A N 1
ATOM 747 C CA . GLU A 1 96 ? -14.161 13.316 10.778 1.00 86.81 96 GLU A CA 1
ATOM 748 C C . GLU A 1 96 ? -12.692 13.391 11.217 1.00 86.81 96 GLU A C 1
ATOM 750 O O . GLU A 1 96 ? -11.797 13.441 10.371 1.00 86.81 96 GLU A O 1
ATOM 755 N N . MET A 1 97 ? -12.415 13.350 12.524 1.00 87.94 97 MET A N 1
ATOM 756 C CA . MET A 1 97 ? -11.044 13.306 13.039 1.00 87.94 97 MET A CA 1
ATOM 757 C C . MET A 1 97 ? -10.313 12.027 12.623 1.00 87.94 97 MET A C 1
ATOM 759 O O . MET A 1 97 ? -9.167 12.112 12.180 1.00 87.94 97 MET A O 1
ATOM 763 N N . ALA A 1 98 ? -10.970 10.870 12.721 1.00 87.75 98 ALA A N 1
ATOM 764 C CA . ALA A 1 98 ? -10.396 9.589 12.319 1.00 87.75 98 ALA A CA 1
ATOM 765 C C . ALA A 1 98 ? -10.183 9.510 10.796 1.00 87.75 98 ALA A C 1
ATOM 767 O O . ALA A 1 98 ? -9.164 9.015 10.311 1.00 87.75 98 ALA A O 1
ATOM 768 N N . ARG A 1 99 ? -11.081 10.108 10.003 1.00 90.69 99 ARG A N 1
ATOM 769 C CA . ARG A 1 99 ? -10.866 10.266 8.556 1.00 90.69 99 ARG A CA 1
ATOM 770 C C . ARG A 1 99 ? -9.666 11.162 8.250 1.00 90.69 99 ARG A C 1
ATOM 772 O O . ARG A 1 99 ? -8.852 10.841 7.380 1.00 90.69 99 ARG A O 1
ATOM 779 N N . ALA A 1 100 ? -9.534 12.277 8.962 1.00 91.81 100 ALA A N 1
ATOM 780 C CA . ALA A 1 100 ? -8.419 13.198 8.783 1.00 91.81 100 ALA A CA 1
ATOM 781 C C . ALA A 1 100 ? -7.070 12.576 9.184 1.00 91.81 100 ALA A C 1
ATOM 783 O O . ALA A 1 100 ? -6.059 12.879 8.546 1.00 91.81 100 ALA A O 1
ATOM 784 N N . SER A 1 101 ? -7.035 11.691 10.190 1.00 90.88 101 SER A N 1
ATOM 785 C CA . SER A 1 101 ? -5.801 11.012 10.610 1.00 90.88 101 SER A CA 1
ATOM 786 C C . SER A 1 101 ? -5.316 9.975 9.598 1.00 90.88 101 SER A C 1
ATOM 788 O O . SER A 1 101 ? -4.110 9.901 9.352 1.00 90.88 101 SER A O 1
ATOM 790 N N . ARG A 1 102 ? -6.223 9.224 8.956 1.00 93.81 102 ARG A N 1
ATOM 791 C CA . ARG A 1 102 ? -5.854 8.198 7.958 1.00 93.81 102 ARG A CA 1
ATOM 792 C C . ARG A 1 102 ? -5.503 8.754 6.579 1.00 93.81 102 ARG A C 1
ATOM 794 O O . ARG A 1 102 ? -4.689 8.162 5.869 1.00 93.81 102 ARG A O 1
ATOM 801 N N . ALA A 1 103 ? -6.062 9.904 6.198 1.00 94.56 103 ALA A N 1
ATOM 802 C CA . ALA A 1 103 ? -5.846 10.529 4.890 1.00 94.56 103 ALA A CA 1
ATOM 803 C C . ALA A 1 103 ? -4.366 10.613 4.435 1.00 94.56 103 ALA A C 1
ATOM 805 O O . ALA A 1 103 ? -4.073 10.186 3.315 1.00 94.56 103 ALA A O 1
ATOM 806 N N . PRO A 1 104 ? -3.400 11.095 5.248 1.00 93.69 104 PRO A N 1
ATOM 807 C CA . PRO A 1 104 ? -1.994 11.144 4.834 1.00 93.69 104 PRO A CA 1
ATOM 808 C C . PRO A 1 104 ? -1.371 9.758 4.609 1.00 93.69 104 PRO A C 1
ATOM 810 O O . PRO A 1 104 ? -0.481 9.619 3.764 1.00 93.69 104 PRO A O 1
ATOM 813 N N . LEU A 1 105 ? -1.826 8.726 5.327 1.00 94.94 105 LEU A N 1
ATOM 814 C CA . LEU A 1 105 ? -1.345 7.354 5.144 1.00 94.94 105 LEU A CA 1
ATOM 815 C C . LEU A 1 105 ? -1.822 6.801 3.797 1.00 94.94 105 LEU A C 1
ATOM 817 O O . LEU A 1 105 ? -1.023 6.252 3.038 1.00 94.94 105 LEU A O 1
ATOM 821 N N . ILE A 1 106 ? -3.098 7.024 3.467 1.00 96.12 106 ILE A N 1
ATOM 822 C CA . ILE A 1 106 ? -3.698 6.620 2.188 1.00 96.12 106 ILE A CA 1
ATOM 823 C C . ILE A 1 106 ? -2.997 7.326 1.022 1.00 96.12 106 ILE A C 1
ATOM 825 O O . ILE A 1 106 ? -2.538 6.658 0.100 1.00 96.12 106 ILE A O 1
ATOM 829 N N . GLN A 1 107 ? -2.805 8.647 1.100 1.00 94.81 107 GLN A N 1
ATOM 830 C CA . GLN A 1 107 ? -2.078 9.411 0.073 1.00 94.81 107 GLN A CA 1
ATOM 831 C C . GLN A 1 107 ? -0.648 8.894 -0.136 1.00 94.81 107 GLN A C 1
ATOM 833 O O . GLN A 1 107 ? -0.149 8.839 -1.260 1.00 94.81 107 GLN A O 1
ATOM 838 N N . THR A 1 108 ? 0.019 8.490 0.948 1.00 94.38 108 THR A N 1
ATOM 839 C CA . THR A 1 108 ? 1.361 7.903 0.877 1.00 94.38 108 THR A CA 1
ATOM 840 C C . THR A 1 108 ? 1.340 6.555 0.148 1.00 94.38 108 THR A C 1
ATOM 842 O O . THR A 1 108 ? 2.189 6.310 -0.710 1.00 94.38 108 THR A O 1
ATOM 845 N N . LEU A 1 109 ? 0.363 5.691 0.443 1.00 95.44 109 LEU A N 1
ATOM 846 C CA . LEU A 1 109 ? 0.186 4.404 -0.237 1.00 95.44 109 LEU A CA 1
ATOM 847 C C . LEU A 1 109 ? -0.122 4.577 -1.732 1.00 95.44 109 LEU A C 1
ATOM 849 O O . LEU A 1 109 ? 0.440 3.848 -2.549 1.00 95.44 109 LEU A O 1
ATOM 853 N N . GLU A 1 110 ? -0.955 5.554 -2.094 1.00 95.50 110 GLU A N 1
ATOM 854 C CA . GLU A 1 110 ? -1.260 5.892 -3.491 1.00 95.50 110 GLU A CA 1
ATOM 855 C C . GLU A 1 110 ? -0.015 6.375 -4.241 1.00 95.50 110 GLU A C 1
ATOM 857 O O . GLU A 1 110 ? 0.283 5.882 -5.329 1.00 95.50 110 GLU A O 1
ATOM 862 N N . GLY A 1 111 ? 0.778 7.263 -3.633 1.00 93.44 111 GLY A N 1
ATOM 863 C CA . GLY A 1 111 ? 2.043 7.714 -4.218 1.00 93.44 111 GLY A CA 1
ATOM 864 C C . GLY A 1 111 ? 3.029 6.566 -4.455 1.00 93.44 111 GLY A C 1
ATOM 865 O O . GLY A 1 111 ? 3.667 6.497 -5.506 1.00 93.44 111 GLY A O 1
ATOM 866 N N . ILE A 1 112 ? 3.124 5.622 -3.514 1.00 93.44 112 ILE A N 1
ATOM 867 C CA . ILE A 1 112 ? 3.973 4.436 -3.672 1.00 93.44 112 ILE A CA 1
ATOM 868 C C . ILE A 1 112 ? 3.457 3.520 -4.793 1.00 93.44 112 ILE A C 1
ATOM 870 O O . ILE A 1 112 ? 4.264 3.016 -5.579 1.00 93.44 112 ILE A O 1
ATOM 874 N N . TYR A 1 113 ? 2.142 3.310 -4.897 1.00 95.06 113 TYR A N 1
ATOM 875 C CA . TYR A 1 113 ? 1.539 2.539 -5.988 1.00 95.06 113 TYR A CA 1
ATOM 876 C C . TYR A 1 113 ? 1.903 3.129 -7.360 1.00 95.06 113 TYR A C 1
ATOM 878 O O . TYR A 1 113 ? 2.392 2.402 -8.231 1.00 95.06 113 TYR A O 1
ATOM 886 N N . GLU A 1 114 ? 1.758 4.444 -7.533 1.00 94.25 114 GLU A N 1
ATOM 887 C CA . GLU A 1 114 ? 2.091 5.124 -8.793 1.00 94.25 114 GLU A CA 1
ATOM 888 C C . GLU A 1 114 ? 3.581 5.021 -9.132 1.00 94.25 114 GLU A C 1
ATOM 890 O O . GLU A 1 114 ? 3.964 4.749 -10.275 1.00 94.25 114 GLU A O 1
ATOM 895 N N . GLN A 1 115 ? 4.447 5.148 -8.127 1.00 93.56 115 GLN A N 1
ATOM 896 C CA . GLN A 1 115 ? 5.883 4.961 -8.309 1.00 93.56 115 GLN A CA 1
ATOM 897 C C . GLN A 1 115 ? 6.222 3.533 -8.731 1.00 93.56 115 GLN A C 1
ATOM 899 O O . GLN A 1 115 ? 6.987 3.337 -9.676 1.00 93.56 115 GLN A O 1
ATOM 904 N N . LEU A 1 116 ? 5.628 2.525 -8.087 1.00 93.94 116 LEU A N 1
ATOM 905 C CA . LEU A 1 116 ? 5.799 1.126 -8.477 1.00 93.94 116 LEU A CA 1
ATOM 906 C C . LEU A 1 116 ? 5.329 0.892 -9.916 1.00 93.94 116 LEU A C 1
ATOM 908 O O . LEU A 1 116 ? 6.032 0.210 -10.663 1.00 93.94 116 LEU A O 1
ATOM 912 N N . ARG A 1 117 ? 4.205 1.491 -10.327 1.00 94.50 117 ARG A N 1
ATOM 913 C CA . ARG A 1 117 ? 3.691 1.413 -11.701 1.00 94.50 117 ARG A CA 1
ATOM 914 C C . ARG A 1 117 ? 4.684 2.018 -12.699 1.00 94.50 117 ARG A C 1
ATOM 916 O O . ARG A 1 117 ? 5.023 1.349 -13.675 1.00 94.50 117 ARG A O 1
ATOM 923 N N . CYS A 1 118 ? 5.238 3.199 -12.410 1.00 93.19 118 CYS A N 1
ATOM 924 C CA . CYS A 1 118 ? 6.316 3.811 -13.204 1.00 93.19 118 CYS A CA 1
ATOM 925 C C . CYS A 1 118 ? 7.576 2.939 -13.290 1.00 93.19 118 CYS A C 1
ATOM 927 O O . CYS A 1 118 ? 8.284 2.958 -14.295 1.00 93.19 118 CYS A O 1
ATOM 929 N N . LEU A 1 119 ? 7.890 2.168 -12.248 1.00 91.50 119 LEU A N 1
ATOM 930 C CA . LEU A 1 119 ? 9.014 1.242 -12.321 1.00 91.50 119 LEU A CA 1
ATOM 931 C C . LEU A 1 119 ? 8.715 0.057 -13.249 1.00 91.50 119 LEU A C 1
ATOM 933 O O . LEU A 1 119 ? 9.601 -0.334 -14.012 1.00 91.50 119 LEU A O 1
ATOM 937 N N . ILE A 1 120 ? 7.498 -0.502 -13.221 1.00 91.94 120 ILE A N 1
ATOM 938 C CA . ILE A 1 120 ? 7.113 -1.611 -14.115 1.00 91.94 120 ILE A CA 1
ATOM 939 C C . ILE A 1 120 ? 7.187 -1.187 -15.586 1.00 91.94 120 ILE A C 1
ATOM 941 O O . ILE A 1 120 ? 7.759 -1.919 -16.394 1.00 91.94 120 ILE A O 1
ATOM 945 N N . THR A 1 121 ? 6.705 0.011 -15.934 1.00 92.19 121 THR A N 1
ATOM 946 C CA . THR A 1 121 ? 6.781 0.539 -17.314 1.00 92.19 121 THR A CA 1
ATOM 947 C C . THR A 1 121 ? 8.211 0.763 -17.807 1.00 92.19 121 THR A C 1
ATOM 949 O O . THR A 1 121 ? 8.434 0.939 -18.999 1.00 92.19 121 THR A O 1
ATOM 952 N N . ARG A 1 122 ? 9.200 0.728 -16.908 1.00 89.31 122 ARG A N 1
ATOM 953 C CA . ARG A 1 122 ? 10.634 0.839 -17.213 1.00 89.31 122 ARG A CA 1
ATOM 954 C C . ARG A 1 122 ? 11.372 -0.498 -17.135 1.00 89.31 122 ARG A C 1
ATOM 956 O O . ARG A 1 122 ? 12.598 -0.521 -17.064 1.00 89.31 122 ARG A O 1
ATOM 963 N N . GLY A 1 123 ? 10.640 -1.611 -17.099 1.00 87.06 123 GLY A N 1
ATOM 964 C CA . GLY A 1 123 ? 11.209 -2.960 -17.065 1.00 87.06 123 GLY A CA 1
ATOM 965 C C . GLY A 1 123 ? 11.598 -3.457 -15.675 1.00 87.06 123 GLY A C 1
ATOM 966 O O . GLY A 1 123 ? 12.255 -4.491 -15.550 1.00 87.06 123 GLY A O 1
ATOM 967 N N . ASN A 1 124 ? 11.199 -2.768 -14.602 1.00 88.06 124 ASN A N 1
ATOM 968 C CA . ASN A 1 124 ? 11.362 -3.314 -13.261 1.00 88.06 124 ASN A CA 1
ATOM 969 C C . ASN A 1 124 ? 10.383 -4.469 -13.030 1.00 88.06 124 ASN A C 1
ATOM 971 O O . ASN A 1 124 ? 9.206 -4.359 -13.343 1.00 88.06 124 ASN A O 1
ATOM 975 N N . THR A 1 125 ? 10.824 -5.546 -12.386 1.00 82.12 125 THR A N 1
ATOM 976 C CA . THR A 1 125 ? 9.984 -6.728 -12.122 1.00 82.12 125 THR A CA 1
ATOM 977 C C . THR A 1 125 ? 9.410 -6.761 -10.704 1.00 82.12 125 THR A C 1
ATOM 979 O O . THR A 1 125 ? 9.064 -7.823 -10.186 1.00 82.12 125 THR A O 1
ATOM 982 N N . SER A 1 126 ? 9.254 -5.604 -10.048 1.00 85.94 126 SER A N 1
ATOM 983 C CA . SER A 1 126 ? 8.660 -5.492 -8.699 1.00 85.94 126 SER A CA 1
ATOM 984 C C . SER A 1 126 ? 7.136 -5.726 -8.672 1.00 85.94 126 SER A C 1
ATOM 986 O O . SER A 1 126 ? 6.428 -5.111 -7.876 1.00 85.94 126 SER A O 1
ATOM 988 N N . LEU A 1 127 ? 6.628 -6.645 -9.502 1.00 90.25 127 LEU A N 1
ATOM 989 C CA . LEU A 1 127 ? 5.206 -6.962 -9.670 1.00 90.25 127 LEU A CA 1
ATOM 990 C C . LEU A 1 127 ? 4.536 -7.281 -8.338 1.00 90.25 127 LEU A C 1
ATOM 992 O O . LEU A 1 127 ? 3.491 -6.727 -8.027 1.00 90.25 127 LEU A O 1
ATOM 996 N N . LYS A 1 128 ? 5.179 -8.109 -7.505 1.00 88.50 128 LYS A N 1
ATOM 997 C CA . LYS A 1 128 ? 4.651 -8.471 -6.184 1.00 88.50 128 LYS A CA 1
ATOM 998 C C . LYS A 1 128 ? 4.318 -7.227 -5.351 1.00 88.50 128 LYS A C 1
ATOM 1000 O O . LYS A 1 128 ? 3.215 -7.128 -4.834 1.00 88.50 128 LYS A O 1
ATOM 1005 N N . ARG A 1 129 ? 5.234 -6.253 -5.267 1.00 91.00 129 ARG A N 1
ATOM 1006 C CA . ARG A 1 129 ? 5.004 -5.006 -4.511 1.00 91.00 129 ARG A CA 1
ATOM 1007 C C . ARG A 1 129 ? 3.844 -4.203 -5.080 1.00 91.00 129 ARG A C 1
ATOM 1009 O O . ARG A 1 129 ? 3.019 -3.743 -4.303 1.00 91.00 129 ARG A O 1
ATOM 1016 N N . LEU A 1 130 ? 3.777 -4.070 -6.404 1.00 94.62 130 LEU A N 1
ATOM 1017 C CA . LEU A 1 130 ? 2.690 -3.352 -7.065 1.00 94.62 130 LEU A CA 1
ATOM 1018 C C . LEU A 1 130 ? 1.330 -3.993 -6.756 1.00 94.62 130 LEU A C 1
ATOM 1020 O O . LEU A 1 130 ? 0.399 -3.293 -6.370 1.0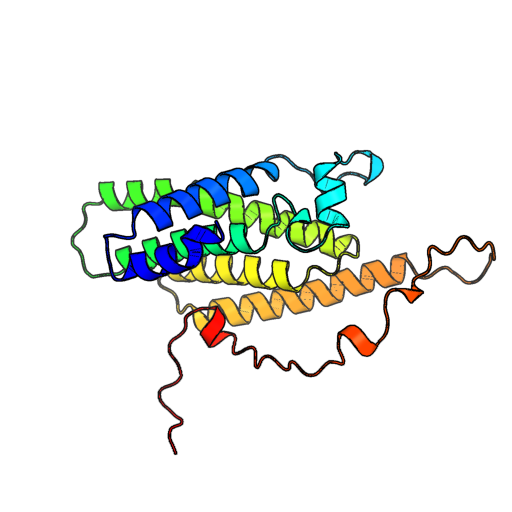0 94.62 130 LEU A O 1
ATOM 1024 N N . LEU A 1 131 ? 1.235 -5.322 -6.871 1.00 94.50 131 LEU A N 1
ATOM 1025 C CA . LEU A 1 131 ? -0.003 -6.061 -6.618 1.00 94.50 131 LEU A CA 1
ATOM 1026 C C . LEU A 1 131 ? -0.470 -5.911 -5.171 1.00 94.50 131 LEU A C 1
ATOM 1028 O O . LEU A 1 131 ? -1.637 -5.610 -4.954 1.00 94.50 131 LEU A O 1
ATOM 1032 N N . PHE A 1 132 ? 0.426 -6.063 -4.191 1.00 92.50 132 PHE A N 1
ATOM 1033 C CA . PHE A 1 132 ? 0.071 -5.876 -2.779 1.00 92.50 132 PHE A CA 1
ATOM 1034 C C . PHE A 1 132 ? -0.310 -4.436 -2.459 1.00 92.50 132 PHE A C 1
ATOM 1036 O O . PHE A 1 132 ? -1.294 -4.209 -1.765 1.00 92.50 132 PHE A O 1
ATOM 1043 N N . SER A 1 133 ? 0.427 -3.462 -2.993 1.00 94.25 133 SER A N 1
ATOM 1044 C CA . SER A 1 133 ? 0.106 -2.048 -2.807 1.00 94.25 133 SER A CA 1
ATOM 1045 C C . SER A 1 133 ? -1.303 -1.730 -3.324 1.00 94.25 133 SER A C 1
ATOM 1047 O O . SER A 1 133 ? -2.102 -1.153 -2.587 1.00 94.25 133 SER A O 1
ATOM 1049 N N . ASN A 1 134 ? -1.659 -2.201 -4.525 1.00 96.69 134 ASN A N 1
ATOM 1050 C CA . ASN A 1 134 ? -2.998 -1.977 -5.071 1.00 96.69 134 ASN A CA 1
ATOM 1051 C C . ASN A 1 134 ? -4.084 -2.799 -4.355 1.00 96.69 134 ASN A C 1
ATOM 1053 O O . ASN A 1 134 ? -5.197 -2.320 -4.160 1.00 96.69 134 ASN A O 1
ATOM 1057 N N . ALA A 1 135 ? -3.765 -4.020 -3.915 1.00 96.50 135 ALA A N 1
ATOM 1058 C CA . ALA A 1 135 ? -4.677 -4.849 -3.130 1.00 96.50 135 ALA A CA 1
ATOM 1059 C C . ALA A 1 135 ? -5.058 -4.176 -1.805 1.00 96.50 135 ALA A C 1
ATOM 1061 O O . ALA A 1 135 ? -6.236 -4.130 -1.458 1.00 96.50 135 ALA A O 1
ATOM 1062 N N . HIS A 1 136 ? -4.085 -3.606 -1.092 1.00 95.81 136 HIS A N 1
ATOM 1063 C CA . HIS A 1 136 ? -4.342 -2.872 0.145 1.00 95.81 136 HIS A CA 1
ATOM 1064 C C . HIS A 1 136 ? -5.164 -1.604 -0.098 1.00 95.81 136 HIS A C 1
ATOM 1066 O O . HIS A 1 136 ? -6.102 -1.343 0.651 1.00 95.81 136 HIS A O 1
ATOM 1072 N N . LEU A 1 137 ? -4.884 -0.850 -1.166 1.00 98.06 137 LEU A N 1
ATOM 1073 C CA . LEU A 1 137 ? -5.709 0.303 -1.545 1.00 98.06 137 LEU A CA 1
ATOM 1074 C C . LEU A 1 137 ? -7.150 -0.107 -1.881 1.00 98.06 137 LEU A C 1
ATOM 1076 O O . LEU A 1 137 ? -8.090 0.553 -1.444 1.00 98.06 137 LEU A O 1
ATOM 1080 N N . ALA A 1 138 ? -7.348 -1.214 -2.601 1.00 98.00 138 ALA A N 1
ATOM 1081 C CA . ALA A 1 138 ? -8.679 -1.754 -2.880 1.00 98.00 138 ALA A CA 1
ATOM 1082 C C . ALA A 1 138 ? -9.406 -2.192 -1.603 1.00 98.00 138 ALA A C 1
ATOM 1084 O O . ALA A 1 138 ? -10.597 -1.926 -1.452 1.00 98.00 138 ALA A O 1
ATOM 1085 N N . GLN A 1 139 ? -8.691 -2.821 -0.667 1.00 97.38 139 GLN A N 1
ATOM 1086 C CA . GLN A 1 139 ? -9.232 -3.207 0.633 1.00 97.38 139 GLN A CA 1
ATOM 1087 C C . GLN A 1 139 ? -9.680 -1.987 1.445 1.00 97.38 139 GLN A C 1
ATOM 1089 O O . GLN A 1 139 ? -10.802 -1.984 1.945 1.00 97.38 139 GLN A O 1
ATOM 1094 N N . ILE A 1 140 ? -8.843 -0.949 1.531 1.00 96.88 140 ILE A N 1
ATOM 1095 C CA . ILE A 1 140 ? -9.162 0.315 2.212 1.00 96.88 140 ILE A CA 1
ATOM 1096 C C . ILE A 1 140 ? -10.414 0.947 1.596 1.00 96.88 140 ILE A C 1
ATOM 1098 O O . ILE A 1 140 ? -11.378 1.213 2.308 1.00 96.88 140 ILE A O 1
ATOM 1102 N N . ARG A 1 141 ? -10.449 1.102 0.267 1.00 97.19 141 ARG A N 1
ATOM 1103 C CA . ARG A 1 141 ? -11.590 1.701 -0.447 1.00 97.19 141 ARG A CA 1
ATOM 1104 C C . ARG A 1 141 ? -12.883 0.906 -0.256 1.00 97.19 141 ARG A C 1
ATOM 1106 O O . ARG A 1 141 ? -13.947 1.496 -0.101 1.00 97.19 141 ARG A O 1
ATOM 1113 N N . ALA A 1 142 ? -12.806 -0.426 -0.251 1.00 96.06 142 ALA A N 1
ATOM 1114 C CA . ALA A 1 142 ? -13.967 -1.276 -0.001 1.00 96.06 142 ALA A CA 1
ATOM 1115 C C . ALA A 1 142 ? -14.492 -1.121 1.434 1.00 96.06 142 ALA A C 1
ATOM 1117 O O . ALA A 1 142 ? -15.705 -1.039 1.618 1.00 96.06 142 ALA A O 1
ATOM 1118 N N . LEU A 1 143 ? -13.597 -1.036 2.426 1.00 94.62 143 LEU A N 1
ATOM 1119 C CA . LEU A 1 143 ? -13.962 -0.782 3.822 1.00 94.62 143 LEU A CA 1
ATOM 1120 C C . LEU A 1 143 ? -14.608 0.600 3.994 1.00 94.62 143 LEU A C 1
ATOM 1122 O O . LEU A 1 143 ? -15.673 0.688 4.596 1.00 94.62 143 LEU A O 1
ATOM 1126 N N . GLU A 1 144 ? -14.038 1.655 3.403 1.00 93.25 144 GLU A N 1
ATOM 1127 C CA . GLU A 1 144 ? -14.620 3.008 3.445 1.00 93.25 144 GLU A CA 1
ATOM 1128 C C . GLU A 1 144 ? -16.005 3.079 2.788 1.00 93.25 144 GLU A C 1
ATOM 1130 O O . GLU A 1 144 ? -16.880 3.805 3.254 1.00 93.25 144 GLU A O 1
ATOM 1135 N N . ALA A 1 145 ? -16.224 2.304 1.723 1.00 92.75 145 ALA A N 1
ATOM 1136 C CA . ALA A 1 145 ? -17.503 2.227 1.023 1.00 92.75 145 ALA A CA 1
ATOM 1137 C C . ALA A 1 145 ? -18.501 1.231 1.648 1.00 92.75 145 ALA A C 1
ATOM 1139 O O . ALA A 1 145 ? -19.582 1.033 1.087 1.00 92.75 145 ALA A O 1
ATOM 1140 N N . GLY A 1 146 ? -18.140 0.535 2.733 1.00 91.38 146 GLY A N 1
ATOM 1141 C CA . GLY A 1 146 ? -18.960 -0.537 3.316 1.00 91.38 146 GLY A CA 1
ATOM 1142 C C . GLY A 1 146 ? -19.260 -1.689 2.344 1.00 91.38 146 GLY A C 1
ATOM 1143 O O . GLY A 1 146 ? -20.270 -2.379 2.478 1.00 91.38 146 GLY A O 1
ATOM 1144 N N . SER A 1 147 ? -18.419 -1.876 1.327 1.00 93.38 147 SER A N 1
ATOM 1145 C CA . SER A 1 147 ? -18.602 -2.859 0.257 1.00 93.38 147 SER A CA 1
ATOM 1146 C C . SER A 1 147 ? -17.857 -4.169 0.554 1.00 93.38 147 SER A C 1
ATOM 1148 O O . SER A 1 147 ? -16.878 -4.174 1.304 1.00 93.38 147 SER A O 1
ATOM 1150 N N . PRO A 1 148 ? -18.258 -5.310 -0.043 1.00 92.88 148 PRO A N 1
ATOM 1151 C CA . PRO A 1 148 ? -17.567 -6.578 0.174 1.00 92.88 148 PRO A CA 1
ATOM 1152 C C . PRO A 1 148 ? -16.090 -6.517 -0.257 1.00 92.88 148 PRO A C 1
ATOM 1154 O O . PRO A 1 148 ? -15.773 -6.386 -1.438 1.00 92.88 148 PRO A O 1
ATOM 1157 N N . VAL A 1 149 ? -15.180 -6.665 0.710 1.00 93.25 149 VAL A N 1
ATOM 1158 C CA . VAL A 1 149 ? -13.728 -6.498 0.507 1.00 93.25 1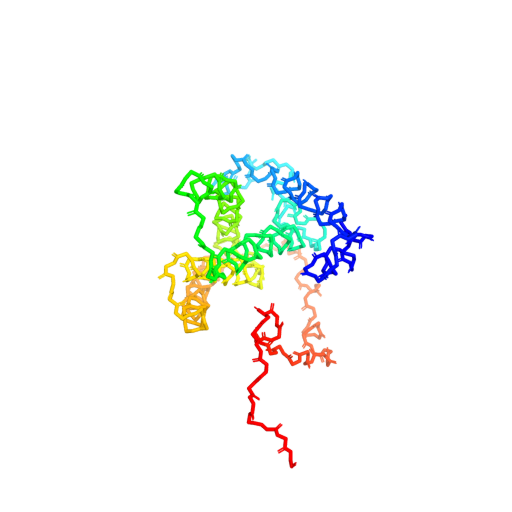49 VAL A CA 1
ATOM 1159 C C . VAL A 1 149 ? -13.155 -7.519 -0.475 1.00 93.25 149 VAL A C 1
ATOM 1161 O O . VAL A 1 149 ? -12.437 -7.158 -1.404 1.00 93.25 149 VAL A O 1
ATOM 1164 N N . LYS A 1 150 ? -13.473 -8.806 -0.284 1.00 92.75 150 LYS A N 1
ATOM 1165 C CA . LYS A 1 150 ? -12.904 -9.905 -1.075 1.00 92.75 150 LYS A CA 1
ATOM 1166 C C . LYS A 1 150 ? -13.079 -9.689 -2.590 1.00 92.75 150 LYS A C 1
ATOM 1168 O O . LYS A 1 150 ? -12.059 -9.609 -3.271 1.00 92.75 150 LYS A O 1
ATOM 1173 N N . PRO A 1 151 ? -14.299 -9.544 -3.145 1.00 93.75 151 PRO A N 1
ATOM 1174 C CA . PRO A 1 151 ? -14.459 -9.366 -4.590 1.00 93.75 151 PRO A CA 1
ATOM 1175 C C . PRO A 1 151 ? -13.764 -8.104 -5.122 1.00 93.75 151 PRO A C 1
ATOM 1177 O O . PRO A 1 151 ? -13.114 -8.190 -6.162 1.00 93.75 151 PRO A O 1
ATOM 1180 N N . ALA A 1 152 ? -13.804 -6.985 -4.387 1.00 94.69 152 ALA A N 1
ATOM 1181 C CA . ALA A 1 152 ? -13.142 -5.743 -4.792 1.00 94.69 152 ALA A CA 1
ATOM 1182 C C . ALA A 1 152 ? -11.619 -5.916 -4.953 1.00 94.69 152 ALA A C 1
ATOM 1184 O O . ALA A 1 152 ? -11.025 -5.452 -5.932 1.00 94.69 152 ALA A O 1
ATOM 1185 N N . VAL A 1 153 ? -10.982 -6.635 -4.024 1.00 94.81 153 VAL A N 1
ATOM 1186 C CA . VAL A 1 153 ? -9.543 -6.920 -4.089 1.00 94.81 153 VAL A CA 1
ATOM 1187 C C . VAL A 1 153 ? -9.213 -7.877 -5.239 1.00 94.81 153 VAL A C 1
ATOM 1189 O O . VAL A 1 153 ? -8.283 -7.609 -6.000 1.00 94.81 153 VAL A O 1
ATOM 1192 N N . TYR A 1 154 ? -9.976 -8.962 -5.415 1.00 93.38 154 TYR A N 1
ATOM 1193 C CA . TYR A 1 154 ? -9.741 -9.928 -6.501 1.00 93.38 154 TYR A CA 1
ATOM 1194 C C . TYR A 1 154 ? -9.859 -9.289 -7.887 1.00 93.38 154 TYR A C 1
ATOM 1196 O O . TYR A 1 154 ? -9.006 -9.525 -8.750 1.00 93.38 154 TYR A O 1
ATOM 1204 N N . GLU A 1 155 ? -10.890 -8.475 -8.103 1.00 95.50 155 GLU A N 1
ATOM 1205 C CA . GLU A 1 155 ? -11.084 -7.750 -9.357 1.00 95.50 155 GLU A CA 1
ATOM 1206 C C . GLU A 1 155 ? -9.915 -6.795 -9.622 1.00 95.50 155 GLU A C 1
ATOM 1208 O O . GLU A 1 155 ? -9.302 -6.842 -10.693 1.00 95.50 155 GLU A O 1
ATOM 1213 N N . THR A 1 156 ? -9.525 -6.015 -8.610 1.00 96.75 156 THR A N 1
ATOM 1214 C CA . THR A 1 156 ? -8.415 -5.059 -8.714 1.00 96.75 156 THR A CA 1
ATOM 1215 C C . THR A 1 156 ? -7.090 -5.746 -9.043 1.00 96.75 156 THR A C 1
ATOM 1217 O O . THR A 1 156 ? -6.375 -5.317 -9.952 1.00 96.75 156 THR A O 1
ATOM 1220 N N . ILE A 1 157 ? -6.747 -6.835 -8.347 1.00 95.00 157 ILE A N 1
ATOM 1221 C CA . ILE A 1 157 ? -5.513 -7.596 -8.602 1.00 95.00 157 ILE A CA 1
ATOM 1222 C C . ILE A 1 157 ? -5.530 -8.178 -10.017 1.00 95.00 157 ILE A C 1
ATOM 1224 O O . ILE A 1 157 ? -4.531 -8.086 -10.732 1.00 95.00 157 ILE A O 1
ATOM 1228 N N . THR A 1 158 ? -6.663 -8.743 -10.441 1.00 95.12 158 THR A N 1
ATOM 1229 C CA . THR A 1 158 ? -6.815 -9.327 -11.780 1.00 95.12 158 THR A CA 1
ATOM 1230 C C . THR A 1 158 ? -6.587 -8.278 -12.861 1.00 95.12 158 THR A C 1
ATOM 1232 O O . THR A 1 158 ? -5.847 -8.526 -13.816 1.00 95.12 158 THR A O 1
ATOM 1235 N N . GLN A 1 159 ? -7.173 -7.091 -12.702 1.00 96.56 159 GLN A N 1
ATOM 1236 C CA . GLN A 1 159 ? -6.969 -5.999 -13.646 1.00 96.56 159 GLN A CA 1
ATOM 1237 C C . GLN A 1 159 ? -5.518 -5.505 -13.631 1.00 96.56 159 GLN A C 1
ATOM 1239 O O . GLN A 1 159 ? -4.906 -5.371 -14.686 1.00 96.56 159 GLN A O 1
ATOM 1244 N N . THR A 1 160 ? -4.922 -5.346 -12.447 1.00 95.62 160 THR A N 1
ATOM 1245 C CA . THR A 1 160 ? -3.518 -4.924 -12.304 1.00 95.62 160 THR A CA 1
ATOM 1246 C C . THR A 1 160 ? -2.560 -5.896 -12.990 1.00 95.62 160 THR A C 1
ATOM 1248 O O . THR A 1 160 ? -1.614 -5.473 -13.651 1.00 95.62 160 THR A O 1
ATOM 1251 N N . LEU A 1 161 ? -2.798 -7.206 -12.875 1.00 94.38 161 LEU A N 1
ATOM 1252 C CA . LEU A 1 161 ? -2.005 -8.229 -13.561 1.00 94.38 161 LEU A CA 1
ATOM 1253 C C . LEU A 1 161 ? -2.106 -8.108 -15.083 1.00 94.38 161 LEU A C 1
ATOM 1255 O O . LEU A 1 161 ? -1.082 -8.187 -15.763 1.00 94.38 161 LEU A O 1
ATOM 1259 N N . ARG A 1 162 ? -3.315 -7.898 -15.619 1.00 95.00 162 ARG A N 1
ATOM 1260 C CA . ARG A 1 162 ? -3.518 -7.691 -17.062 1.00 95.00 162 ARG A CA 1
ATOM 1261 C C . ARG A 1 162 ? -2.758 -6.462 -17.550 1.00 95.00 162 ARG A C 1
ATOM 1263 O O . ARG A 1 162 ? -2.016 -6.572 -18.524 1.00 95.00 162 ARG A O 1
ATOM 1270 N N . ASP A 1 163 ? -2.870 -5.347 -16.833 1.00 95.00 163 ASP A N 1
ATOM 1271 C CA . ASP A 1 163 ? -2.130 -4.118 -17.130 1.00 95.00 163 ASP A CA 1
ATOM 1272 C C . ASP A 1 163 ? -0.614 -4.372 -17.119 1.00 95.00 163 ASP A C 1
ATOM 1274 O O . ASP A 1 163 ? 0.096 -3.960 -18.033 1.00 95.00 163 ASP A O 1
ATOM 1278 N N . CYS A 1 164 ? -0.104 -5.106 -16.123 1.00 92.94 164 CYS A N 1
ATOM 1279 C CA . CYS A 1 164 ? 1.319 -5.443 -16.037 1.00 92.94 164 CYS A CA 1
ATOM 1280 C C . CYS A 1 164 ? 1.801 -6.260 -17.233 1.00 92.94 164 CYS A C 1
ATOM 1282 O O . CYS A 1 164 ? 2.891 -6.008 -17.741 1.00 92.94 164 CYS A O 1
ATOM 1284 N N . VAL A 1 165 ? 1.009 -7.231 -17.693 1.00 92.38 165 VAL A N 1
ATOM 1285 C CA . VAL A 1 165 ? 1.348 -8.023 -18.882 1.00 92.38 165 VAL A CA 1
ATOM 1286 C C . VAL A 1 165 ? 1.460 -7.129 -20.115 1.00 92.38 165 VAL A C 1
ATOM 1288 O O . VAL A 1 165 ? 2.396 -7.303 -20.892 1.00 92.38 165 VAL A O 1
ATOM 1291 N N . VAL A 1 166 ? 0.548 -6.168 -20.285 1.00 94.06 166 VAL A N 1
ATOM 1292 C CA . VAL A 1 166 ? 0.613 -5.194 -21.387 1.00 94.06 166 VAL A CA 1
ATOM 1293 C C . VAL A 1 166 ? 1.882 -4.346 -21.275 1.00 94.06 166 VAL A C 1
ATOM 1295 O O . VAL A 1 166 ? 2.699 -4.372 -22.193 1.00 94.06 166 VAL A O 1
ATOM 1298 N N . MET A 1 167 ? 2.110 -3.706 -20.123 1.00 92.25 167 MET A N 1
ATOM 1299 C CA . MET A 1 167 ? 3.281 -2.848 -19.889 1.00 92.25 167 MET A CA 1
ATOM 1300 C C . MET A 1 167 ? 4.605 -3.593 -20.124 1.00 92.25 167 MET A C 1
ATOM 1302 O O . MET A 1 167 ? 5.515 -3.077 -20.766 1.00 92.25 167 MET A O 1
ATOM 1306 N N . MET A 1 168 ? 4.727 -4.834 -19.647 1.00 88.50 168 MET A N 1
ATOM 1307 C CA . MET A 1 168 ? 5.952 -5.621 -19.830 1.00 88.50 168 MET A CA 1
ATOM 1308 C C . MET A 1 168 ? 6.186 -6.034 -21.289 1.00 88.50 168 MET A C 1
ATOM 1310 O O . MET A 1 168 ? 7.336 -6.079 -21.726 1.00 88.50 168 MET A O 1
ATOM 1314 N N . ARG A 1 169 ? 5.125 -6.316 -22.059 1.00 91.38 169 ARG A N 1
ATOM 1315 C CA . ARG A 1 169 ? 5.246 -6.608 -23.498 1.00 91.38 169 ARG A CA 1
ATOM 1316 C C . ARG A 1 169 ? 5.717 -5.388 -24.284 1.00 91.38 169 ARG A C 1
ATOM 1318 O O . ARG A 1 169 ? 6.548 -5.535 -25.175 1.00 91.38 169 ARG A O 1
ATOM 1325 N N . GLU A 1 170 ? 5.227 -4.201 -23.938 1.00 91.75 170 GLU A N 1
ATOM 1326 C CA . GLU A 1 170 ? 5.667 -2.941 -24.550 1.00 91.75 170 GLU A CA 1
ATOM 1327 C C . GLU A 1 170 ? 7.156 -2.685 -24.291 1.00 91.75 170 GLU A C 1
ATOM 1329 O O . GLU A 1 170 ? 7.903 -2.378 -25.222 1.00 91.75 170 GLU A O 1
ATOM 1334 N N . VAL A 1 171 ? 7.618 -2.907 -23.055 1.00 89.19 171 VAL A N 1
ATOM 1335 C CA . VAL A 1 171 ? 9.046 -2.813 -22.705 1.00 89.19 171 VAL A CA 1
ATOM 1336 C C . VAL A 1 171 ? 9.885 -3.813 -23.504 1.00 89.19 171 VAL A C 1
ATOM 1338 O O . VAL A 1 171 ? 10.948 -3.458 -24.017 1.00 89.19 171 VAL A O 1
ATOM 1341 N N . GLN A 1 172 ? 9.416 -5.058 -23.637 1.00 87.94 172 GLN A N 1
ATOM 1342 C CA . GLN A 1 172 ? 10.115 -6.084 -24.412 1.00 87.94 172 GLN A CA 1
ATOM 1343 C C . GLN A 1 172 ? 10.248 -5.681 -25.887 1.00 87.94 172 GLN A C 1
ATOM 1345 O O . GLN A 1 172 ? 11.347 -5.756 -26.432 1.00 87.94 172 GLN A O 1
ATOM 1350 N N . ALA A 1 173 ? 9.163 -5.206 -26.506 1.00 89.81 173 ALA A N 1
ATOM 1351 C CA . ALA A 1 173 ? 9.152 -4.769 -27.902 1.00 89.81 173 ALA A CA 1
ATOM 1352 C C . ALA A 1 173 ? 10.067 -3.558 -28.158 1.00 89.81 173 ALA A C 1
ATOM 1354 O O . ALA A 1 173 ? 10.699 -3.473 -29.207 1.00 89.81 173 ALA A O 1
ATOM 1355 N N . ALA A 1 174 ? 10.182 -2.640 -27.193 1.00 85.31 174 ALA A N 1
ATOM 1356 C CA . ALA A 1 174 ? 11.103 -1.506 -27.278 1.00 85.31 174 ALA A CA 1
ATOM 1357 C C . ALA A 1 174 ? 12.583 -1.906 -27.121 1.00 85.31 174 ALA A C 1
ATOM 1359 O O . ALA A 1 174 ? 13.466 -1.168 -27.555 1.00 85.31 174 ALA A O 1
ATOM 1360 N N . THR A 1 175 ? 12.859 -3.056 -26.495 1.00 78.38 175 THR A N 1
ATOM 1361 C CA . THR A 1 175 ? 14.223 -3.524 -26.191 1.00 78.38 175 THR A CA 1
ATOM 1362 C C . THR A 1 175 ? 14.755 -4.515 -27.230 1.00 78.38 175 THR A C 1
ATOM 1364 O O . THR A 1 175 ? 15.968 -4.673 -27.342 1.00 78.38 175 THR A O 1
ATOM 1367 N N . THR A 1 176 ? 13.892 -5.181 -28.009 1.00 70.56 176 THR A N 1
ATOM 1368 C CA . THR A 1 176 ? 14.318 -6.062 -29.108 1.00 70.56 176 THR A CA 1
ATOM 1369 C C . THR A 1 176 ? 15.030 -5.255 -30.202 1.00 70.56 176 THR A C 1
ATOM 1371 O O . THR A 1 176 ? 14.378 -4.444 -30.863 1.00 70.56 176 THR A O 1
ATOM 1374 N N . PRO A 1 177 ? 16.344 -5.455 -30.426 1.00 58.28 177 PRO A N 1
ATOM 1375 C CA . PRO A 1 177 ? 17.052 -4.792 -31.511 1.00 58.28 177 PRO A CA 1
ATOM 1376 C C . PRO A 1 177 ? 16.540 -5.341 -32.844 1.00 58.28 177 PRO A C 1
ATOM 1378 O O . PRO A 1 177 ? 16.445 -6.557 -33.010 1.00 58.28 177 PRO A O 1
ATOM 1381 N N . ASN A 1 178 ? 16.276 -4.471 -33.822 1.00 52.59 178 ASN A N 1
ATOM 1382 C CA . ASN A 1 178 ? 16.321 -4.906 -35.218 1.00 52.59 178 ASN A CA 1
ATOM 1383 C 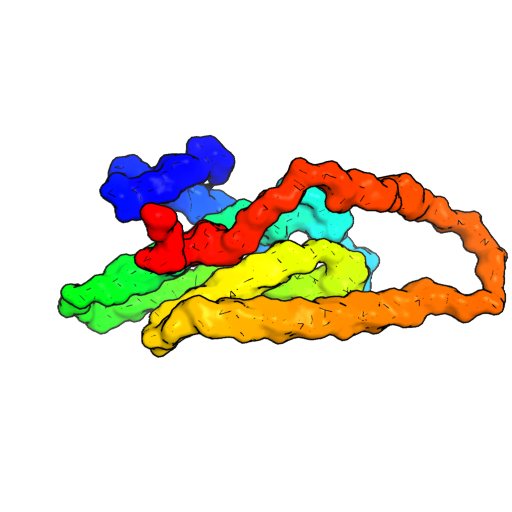C . ASN A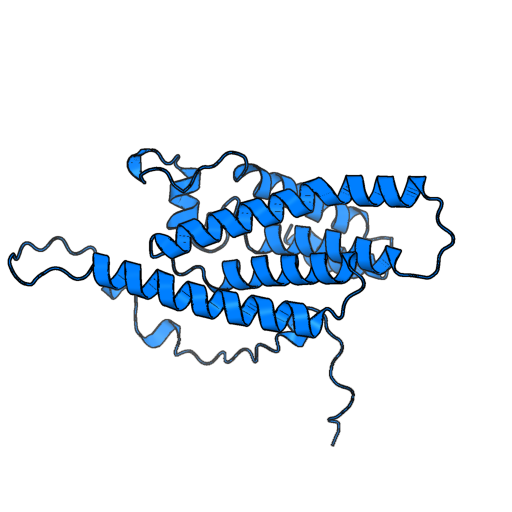 1 178 ? 17.723 -5.495 -35.449 1.00 52.59 178 ASN A C 1
ATOM 1385 O O . ASN A 1 178 ? 18.716 -4.809 -35.203 1.00 52.59 178 ASN A O 1
ATOM 1389 N N . GLU A 1 179 ? 17.808 -6.759 -35.866 1.00 43.53 179 GLU A N 1
ATOM 1390 C CA . GLU A 1 179 ? 19.062 -7.446 -36.186 1.00 43.53 179 GLU A CA 1
ATOM 1391 C C . GLU A 1 179 ? 19.813 -6.725 -37.319 1.00 43.53 179 GLU A C 1
ATOM 1393 O O . GLU A 1 179 ? 19.695 -7.074 -38.488 1.00 43.53 179 GLU A O 1
ATOM 1398 N N . SER A 1 180 ? 20.602 -5.707 -36.980 1.00 45.94 180 SER A N 1
ATOM 1399 C CA . SER A 1 180 ? 21.714 -5.212 -37.793 1.00 45.94 180 SER A CA 1
ATOM 1400 C C . SER A 1 180 ? 22.572 -4.226 -36.993 1.00 45.94 180 SER A C 1
ATOM 1402 O O . SER A 1 180 ? 22.493 -3.020 -37.211 1.00 45.94 180 SER A O 1
ATOM 1404 N N . ALA A 1 181 ? 23.364 -4.733 -36.046 1.00 38.09 181 ALA A N 1
ATOM 1405 C CA . ALA A 1 181 ? 24.725 -4.266 -35.740 1.00 38.09 181 ALA A CA 1
ATOM 1406 C C . ALA A 1 181 ? 25.222 -4.914 -34.440 1.00 38.09 181 ALA A C 1
ATOM 1408 O O . ALA A 1 181 ? 24.797 -4.569 -33.340 1.00 38.09 181 ALA A O 1
ATOM 1409 N N . MET A 1 182 ? 26.168 -5.843 -34.585 1.00 42.69 182 MET A N 1
ATOM 1410 C CA . MET A 1 182 ? 27.087 -6.228 -33.518 1.00 42.69 182 MET A CA 1
ATOM 1411 C C . MET A 1 182 ? 27.845 -4.995 -33.021 1.00 42.69 182 MET A C 1
ATOM 1413 O O . MET A 1 182 ? 28.585 -4.400 -33.795 1.00 42.69 182 MET A O 1
ATOM 1417 N N . THR A 1 183 ? 27.757 -4.715 -31.724 1.00 35.78 183 THR A N 1
ATOM 1418 C CA . THR A 1 183 ? 28.934 -4.505 -30.868 1.00 35.78 183 THR A CA 1
ATOM 1419 C C . THR A 1 183 ? 28.529 -4.824 -29.437 1.00 35.78 183 THR A C 1
ATOM 1421 O O . THR A 1 183 ? 27.647 -4.197 -28.856 1.00 35.78 183 THR A O 1
ATOM 1424 N N . THR A 1 184 ? 29.155 -5.871 -28.921 1.00 45.00 184 THR A N 1
ATOM 1425 C CA . THR A 1 184 ? 29.057 -6.403 -27.569 1.00 45.00 184 THR A CA 1
ATOM 1426 C C . THR A 1 184 ? 29.657 -5.433 -26.559 1.00 45.00 184 THR A C 1
ATOM 1428 O O . THR A 1 184 ? 30.865 -5.232 -26.568 1.00 45.00 184 THR A O 1
ATOM 1431 N N . ASP A 1 185 ? 28.819 -4.918 -25.667 1.00 33.22 185 ASP A N 1
ATOM 1432 C CA . ASP A 1 185 ? 29.170 -4.676 -24.264 1.00 33.22 185 ASP A CA 1
ATOM 1433 C C . ASP A 1 185 ? 27.961 -5.108 -23.424 1.00 33.22 185 ASP A C 1
ATOM 1435 O O . ASP A 1 185 ? 27.161 -4.325 -22.911 1.00 33.22 185 ASP A O 1
ATOM 1439 N N . SER A 1 186 ? 27.760 -6.425 -23.391 1.00 38.16 186 SER A N 1
ATOM 1440 C CA . SER A 1 186 ? 26.734 -7.073 -22.589 1.00 38.16 186 SER A CA 1
ATOM 1441 C C . SER A 1 186 ? 27.176 -7.083 -21.129 1.00 38.16 186 SER A C 1
ATOM 1443 O O . SER A 1 186 ? 28.038 -7.870 -20.736 1.00 38.16 186 SER A O 1
ATOM 1445 N N . LEU A 1 187 ? 26.550 -6.249 -20.298 1.00 34.91 187 LEU A N 1
ATOM 1446 C CA . LEU A 1 187 ? 26.480 -6.522 -18.866 1.00 34.91 187 LEU A CA 1
ATOM 1447 C C . LEU A 1 187 ? 25.752 -7.861 -18.698 1.00 34.91 187 LEU A C 1
ATOM 1449 O O . LEU A 1 187 ? 24.546 -7.955 -18.929 1.00 34.91 187 LEU A O 1
ATOM 1453 N N . ASN A 1 188 ? 26.529 -8.896 -18.371 1.00 30.95 188 ASN A N 1
ATOM 1454 C CA . ASN A 1 188 ? 26.115 -10.290 -18.259 1.00 30.95 188 ASN A CA 1
ATOM 1455 C C . ASN A 1 188 ? 24.734 -10.444 -17.610 1.00 30.95 188 ASN A C 1
ATOM 1457 O O . ASN A 1 188 ? 24.554 -10.291 -16.403 1.00 30.95 188 ASN A O 1
ATOM 1461 N N . THR A 1 189 ? 23.766 -10.830 -18.438 1.00 39.22 189 THR A N 1
ATOM 1462 C CA . THR A 1 189 ? 22.433 -11.292 -18.029 1.00 39.22 189 THR A CA 1
ATOM 1463 C C . THR A 1 189 ? 22.489 -12.713 -17.439 1.00 39.22 189 THR A C 1
ATOM 1465 O O . THR A 1 189 ? 21.483 -13.239 -16.976 1.00 39.22 189 THR A O 1
ATOM 1468 N N . GLU A 1 190 ? 23.681 -13.313 -17.365 1.00 33.50 190 GLU A N 1
ATOM 1469 C CA . GLU A 1 190 ? 23.935 -14.638 -16.783 1.00 33.50 190 GLU A CA 1
ATOM 1470 C C . GLU A 1 190 ? 23.772 -14.708 -15.252 1.00 33.50 190 GLU A C 1
ATOM 1472 O O . GLU A 1 190 ? 23.863 -15.787 -14.677 1.00 33.50 190 GLU A O 1
ATOM 1477 N N . PHE A 1 191 ? 23.463 -13.599 -14.564 1.00 36.56 191 PHE A N 1
ATOM 1478 C CA . PHE A 1 191 ? 23.070 -13.656 -13.146 1.00 36.56 191 PHE A CA 1
ATOM 1479 C C . PHE A 1 191 ? 21.611 -14.112 -12.939 1.00 36.56 191 PHE A C 1
ATOM 1481 O O . PHE A 1 191 ? 21.191 -14.379 -11.812 1.00 36.56 191 PHE A O 1
ATOM 1488 N N . PHE A 1 192 ? 20.824 -14.220 -14.013 1.00 39.81 192 PHE A N 1
ATOM 1489 C CA . PHE A 1 192 ? 19.472 -14.775 -13.982 1.00 39.81 192 PHE A CA 1
ATOM 1490 C C . PHE A 1 192 ? 19.508 -16.260 -14.345 1.00 39.81 192 PHE A C 1
ATOM 1492 O O . PHE A 1 192 ? 19.087 -16.668 -15.424 1.00 39.81 192 PHE A O 1
ATOM 1499 N N . GLY A 1 193 ? 20.026 -17.081 -13.431 1.00 27.58 193 GLY A N 1
ATOM 1500 C CA . GLY A 1 193 ? 19.856 -18.527 -13.530 1.00 27.58 193 GLY A CA 1
ATOM 1501 C C . GLY A 1 193 ? 18.358 -18.889 -13.578 1.00 27.58 193 GLY A C 1
ATOM 1502 O O . GLY A 1 193 ? 17.587 -18.319 -12.795 1.00 27.58 193 GLY A O 1
ATOM 1503 N N . PRO A 1 194 ? 17.928 -19.845 -14.427 1.00 33.66 194 PRO A N 1
ATOM 1504 C CA . PRO A 1 194 ? 16.545 -20.341 -14.456 1.00 33.66 194 PRO A CA 1
ATOM 1505 C C . PRO A 1 194 ? 16.094 -20.924 -13.105 1.00 33.66 194 PRO A C 1
ATOM 1507 O O . PRO A 1 194 ? 14.902 -21.029 -12.831 1.00 33.66 194 PRO A O 1
ATOM 1510 N N . ASP A 1 195 ? 17.051 -21.256 -12.237 1.00 34.84 195 ASP A N 1
ATOM 1511 C CA . ASP A 1 195 ? 16.842 -22.033 -11.018 1.00 34.84 195 ASP A CA 1
ATOM 1512 C C . ASP A 1 195 ? 16.487 -21.223 -9.762 1.00 34.84 195 ASP A C 1
ATOM 1514 O O . ASP A 1 195 ? 16.200 -21.819 -8.719 1.00 34.84 195 ASP A O 1
ATOM 1518 N N . LEU A 1 196 ? 16.435 -19.882 -9.830 1.00 38.12 196 LEU A N 1
ATOM 1519 C CA . LEU A 1 196 ? 15.993 -19.068 -8.682 1.00 38.12 196 LEU A CA 1
ATOM 1520 C C . LEU A 1 196 ? 14.468 -19.137 -8.466 1.00 38.12 196 LEU A C 1
ATOM 1522 O O . LEU A 1 196 ? 13.986 -18.866 -7.368 1.00 38.12 196 LEU A O 1
ATOM 1526 N N . PHE A 1 197 ? 13.715 -19.535 -9.496 1.00 39.81 197 PHE A N 1
ATOM 1527 C CA . PHE A 1 197 ? 12.283 -19.836 -9.390 1.00 39.81 197 PHE A CA 1
ATOM 1528 C C . PHE A 1 197 ? 11.998 -21.336 -9.199 1.00 39.81 197 PHE A C 1
ATOM 1530 O O . PHE A 1 197 ? 10.856 -21.696 -8.927 1.00 39.81 197 PHE A O 1
ATOM 1537 N N . SER A 1 198 ? 13.019 -22.196 -9.301 1.00 37.50 198 SER A N 1
ATOM 1538 C CA . SER A 1 198 ? 12.873 -23.663 -9.287 1.00 37.50 198 SER A CA 1
ATOM 1539 C C . SER A 1 198 ? 13.163 -24.308 -7.928 1.00 37.50 198 SER A C 1
ATOM 1541 O O . SER A 1 198 ? 12.976 -25.512 -7.766 1.00 37.50 198 SER A O 1
ATOM 1543 N N . HIS A 1 199 ? 13.588 -23.542 -6.920 1.00 31.64 199 HIS A N 1
ATOM 1544 C CA . HIS A 1 199 ? 13.730 -24.070 -5.564 1.00 31.64 199 HIS A CA 1
ATOM 1545 C C . HIS A 1 199 ? 12.396 -23.996 -4.823 1.00 31.64 199 HIS A C 1
ATOM 1547 O O . HIS A 1 199 ? 12.059 -22.967 -4.243 1.00 31.64 199 HIS A O 1
ATOM 1553 N N . ASN A 1 200 ? 11.661 -25.111 -4.888 1.00 38.28 200 ASN A N 1
ATO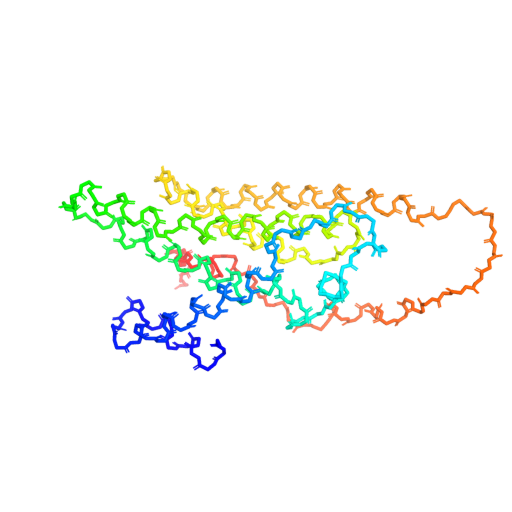M 1554 C CA . ASN A 1 200 ? 10.614 -25.622 -3.991 1.00 38.28 200 ASN A CA 1
ATOM 1555 C C . ASN A 1 200 ? 10.359 -24.835 -2.692 1.00 38.28 200 ASN A C 1
ATOM 1557 O O . ASN A 1 200 ? 10.537 -25.329 -1.583 1.00 38.28 200 ASN A O 1
ATOM 1561 N N . ASN A 1 201 ? 9.829 -23.634 -2.845 1.00 34.81 201 ASN A N 1
ATOM 1562 C CA . ASN A 1 201 ? 8.868 -23.063 -1.930 1.00 34.81 201 ASN A CA 1
ATOM 1563 C C . ASN A 1 201 ? 7.720 -22.599 -2.818 1.00 34.81 201 ASN A C 1
ATOM 1565 O O . ASN A 1 201 ? 7.563 -21.413 -3.120 1.00 34.81 201 ASN A O 1
ATOM 1569 N N . ILE A 1 202 ? 6.895 -23.565 -3.233 1.00 37.19 202 ILE A N 1
ATOM 1570 C CA . ILE A 1 202 ? 5.466 -23.302 -3.395 1.00 37.19 202 ILE A CA 1
ATOM 1571 C C . ILE A 1 202 ? 4.996 -22.956 -1.979 1.00 37.19 202 ILE A C 1
ATOM 1573 O O . ILE A 1 202 ? 4.440 -23.775 -1.261 1.00 37.19 202 ILE A O 1
ATOM 1577 N N . MET A 1 203 ? 5.349 -21.752 -1.527 1.00 37.50 203 MET A N 1
ATOM 1578 C CA . MET A 1 203 ? 4.636 -21.078 -0.470 1.00 37.50 203 MET A CA 1
ATOM 1579 C C . MET A 1 203 ? 3.241 -21.006 -1.058 1.00 37.50 203 MET A C 1
ATOM 1581 O O . MET A 1 203 ? 3.044 -20.377 -2.092 1.00 37.50 203 MET A O 1
ATOM 1585 N N . GLU A 1 204 ? 2.345 -21.834 -0.550 1.00 34.19 204 GLU A N 1
ATOM 1586 C CA . GLU A 1 204 ? 0.957 -21.861 -0.958 1.00 34.19 204 GLU A CA 1
ATOM 1587 C C . GLU A 1 204 ? 0.427 -20.473 -0.591 1.00 34.19 204 GLU A C 1
ATOM 1589 O O . GLU A 1 204 ? 0.195 -20.162 0.573 1.00 34.19 204 GLU A O 1
ATOM 1594 N N . TRP A 1 205 ? 0.452 -19.553 -1.563 1.00 46.84 205 TRP A N 1
ATOM 1595 C CA . TRP A 1 205 ? 0.047 -18.167 -1.365 1.00 46.84 205 TRP A CA 1
ATOM 1596 C C . TRP A 1 205 ? -1.472 -18.178 -1.302 1.00 46.84 205 TRP A C 1
ATOM 1598 O O . TRP A 1 205 ? -2.131 -17.808 -2.277 1.00 46.84 205 TRP A O 1
ATOM 1608 N N . ASP A 1 206 ? -2.036 -18.617 -0.179 1.00 47.34 206 ASP A N 1
ATOM 1609 C CA . ASP A 1 206 ? -3.419 -18.285 0.090 1.00 47.34 206 ASP A CA 1
ATOM 1610 C C . ASP A 1 206 ? -3.469 -16.771 0.302 1.00 47.34 206 ASP A C 1
ATOM 1612 O O . ASP A 1 206 ? -3.085 -16.216 1.334 1.00 47.34 206 ASP A O 1
ATOM 1616 N N . ILE A 1 207 ? -3.892 -16.080 -0.755 1.00 49.28 207 ILE A N 1
ATOM 1617 C CA . ILE A 1 207 ? -4.156 -14.643 -0.765 1.00 49.28 207 ILE A CA 1
ATOM 1618 C C . ILE A 1 207 ? -5.086 -14.286 0.407 1.00 49.28 207 ILE A C 1
ATOM 1620 O O . ILE A 1 207 ? -5.004 -13.177 0.930 1.00 49.28 207 ILE A O 1
ATOM 1624 N N . SER A 1 208 ? -5.917 -15.232 0.856 1.00 47.50 208 SER A N 1
ATOM 1625 C CA . SER A 1 208 ? -6.778 -15.087 2.024 1.00 47.50 208 SER A CA 1
ATOM 1626 C C . SER A 1 208 ? -5.998 -14.869 3.315 1.00 47.50 208 SER A C 1
ATOM 1628 O O . SER A 1 208 ? -6.274 -13.894 4.013 1.00 47.50 208 SER A O 1
ATOM 1630 N N . ASP A 1 209 ? -4.977 -15.681 3.581 1.00 51.81 209 ASP A N 1
ATOM 1631 C CA . ASP A 1 209 ? -4.156 -15.573 4.792 1.00 51.81 209 ASP A CA 1
ATOM 1632 C C . ASP A 1 209 ? -3.362 -14.264 4.820 1.00 51.81 209 ASP A C 1
ATOM 1634 O O . ASP A 1 209 ? -3.240 -13.603 5.852 1.00 51.81 209 ASP A O 1
ATOM 1638 N N . LEU A 1 210 ? -2.855 -13.843 3.662 1.00 45.91 210 LEU A N 1
ATOM 1639 C CA . LEU A 1 210 ? -2.020 -12.649 3.550 1.00 45.91 210 LEU A CA 1
ATOM 1640 C C . LEU A 1 210 ? -2.817 -11.337 3.606 1.00 45.91 210 LEU A C 1
ATOM 1642 O O . LEU A 1 210 ? -2.263 -10.291 3.948 1.00 45.91 210 LEU A O 1
ATOM 1646 N N . LEU A 1 211 ? -4.110 -11.392 3.291 1.00 56.41 211 LEU A N 1
ATOM 1647 C CA . LEU A 1 211 ? -5.048 -10.273 3.409 1.00 56.41 211 LEU A CA 1
ATOM 1648 C C . LEU A 1 211 ? -5.872 -10.322 4.707 1.00 56.41 211 LEU A C 1
ATOM 1650 O O . LEU A 1 211 ? -6.695 -9.434 4.943 1.00 56.41 211 LEU A O 1
ATOM 1654 N N . GLY A 1 212 ? -5.646 -11.333 5.554 1.00 49.72 212 GLY A N 1
ATOM 1655 C CA . GLY A 1 212 ? -6.336 -11.506 6.831 1.00 49.72 212 GLY A CA 1
ATOM 1656 C C . GLY A 1 212 ? -7.816 -11.872 6.694 1.00 49.72 212 GLY A C 1
ATOM 1657 O O . GLY A 1 212 ? -8.608 -11.536 7.576 1.00 49.72 212 GLY A O 1
ATOM 1658 N N . PHE A 1 213 ? -8.216 -12.522 5.598 1.00 51.28 213 PHE A N 1
ATOM 1659 C CA . PHE A 1 213 ? -9.558 -13.090 5.482 1.00 51.28 213 PHE A CA 1
ATOM 1660 C C . PHE A 1 213 ? -9.667 -14.344 6.365 1.00 51.28 213 PHE A C 1
ATOM 1662 O O . PHE A 1 213 ? -8.732 -15.141 6.402 1.00 51.28 213 PHE A O 1
ATOM 1669 N N . PRO A 1 214 ? -10.796 -14.557 7.066 1.00 46.97 214 PRO A N 1
ATOM 1670 C CA . PRO A 1 214 ? -10.995 -15.789 7.815 1.00 46.97 214 PRO A CA 1
ATOM 1671 C C . PRO A 1 214 ? -11.011 -16.996 6.859 1.00 46.97 214 PRO A C 1
ATOM 1673 O O . PRO A 1 214 ? -11.545 -16.882 5.747 1.00 46.97 214 PRO A O 1
ATOM 1676 N N . PRO A 1 215 ? -10.462 -18.153 7.276 1.00 49.66 215 PRO A N 1
ATOM 1677 C CA . PRO A 1 215 ? -10.489 -19.363 6.467 1.00 49.66 215 PRO A CA 1
ATOM 1678 C C . PRO A 1 215 ? -11.937 -19.782 6.192 1.00 49.66 215 PRO A C 1
ATOM 1680 O O . PRO A 1 215 ? -12.823 -19.632 7.038 1.00 49.66 215 PRO A O 1
ATOM 1683 N N . ASN A 1 216 ? -12.189 -20.298 4.987 1.00 43.56 216 ASN A N 1
ATOM 1684 C CA . ASN A 1 216 ? -13.507 -20.795 4.599 1.00 43.56 216 ASN A CA 1
ATOM 1685 C C . ASN A 1 216 ? -13.958 -21.884 5.598 1.00 43.56 216 ASN A C 1
ATOM 1687 O O . ASN A 1 216 ? -13.245 -22.874 5.755 1.00 43.56 216 ASN A O 1
ATOM 1691 N N . PRO A 1 217 ? -15.148 -21.787 6.221 1.00 44.06 217 PRO A N 1
ATOM 1692 C CA . PRO A 1 217 ? -15.627 -22.773 7.199 1.00 44.06 217 PRO A CA 1
ATOM 1693 C C . PRO A 1 217 ? -16.043 -24.121 6.579 1.00 44.06 217 PRO A C 1
ATOM 1695 O O . PRO A 1 217 ? -16.747 -24.909 7.200 1.00 44.06 217 PRO A O 1
ATOM 1698 N N . THR A 1 218 ? -15.635 -24.408 5.346 1.00 49.62 218 THR A N 1
ATOM 1699 C CA . THR A 1 218 ? -15.970 -25.643 4.634 1.00 49.62 218 THR A CA 1
ATOM 1700 C C . THR A 1 218 ? -14.703 -26.246 4.064 1.00 49.62 218 THR A C 1
ATOM 1702 O O . THR A 1 218 ? -14.386 -26.032 2.903 1.00 49.62 218 THR A O 1
ATOM 1705 N N . LEU A 1 219 ? -13.963 -26.939 4.930 1.00 47.09 219 LEU A N 1
ATOM 1706 C CA . LEU A 1 219 ? -13.122 -28.107 4.644 1.00 47.09 219 LEU A CA 1
ATOM 1707 C C . LEU A 1 219 ? -12.421 -28.505 5.954 1.00 47.09 219 LEU A C 1
ATOM 1709 O O . LEU A 1 219 ? -11.274 -28.155 6.211 1.00 47.09 219 LEU A O 1
ATOM 1713 N N . LEU A 1 220 ? -13.145 -29.233 6.799 1.00 34.34 220 LEU A N 1
ATOM 1714 C CA . LEU A 1 220 ? -12.543 -30.200 7.713 1.00 34.34 220 LEU A CA 1
ATOM 1715 C C . LEU A 1 220 ? -13.032 -31.582 7.247 1.00 34.34 220 LEU A C 1
ATOM 1717 O O . LEU A 1 220 ? -14.211 -31.682 6.890 1.00 34.34 220 LEU A O 1
ATOM 1721 N N . PRO A 1 221 ? -12.144 -32.588 7.156 1.00 44.16 221 PRO A N 1
ATOM 1722 C CA . PRO A 1 221 ? -12.513 -33.953 6.787 1.00 44.16 221 PRO A CA 1
ATOM 1723 C C . PRO A 1 221 ? -13.477 -34.595 7.791 1.00 44.16 221 PRO A C 1
ATOM 1725 O O . PRO A 1 221 ? -13.436 -34.220 8.987 1.00 44.16 221 PRO A O 1
#

Organism: NCBI:txid1237075

Secondary structure (DSSP, 8-state):
-GGGHHHHHHTTT-GGGHHHHHHHHHHHHHHHHTTTT--TTS-GGG--HHHHHHHH--GGGGGGG-HHHHHHHHHHHHHHHHHHTS-----HHHHHHHHHHHHHHHHHHHHHHHHHHHHHTTT---HHHHHHHHHHHHHHHHHHTT--HHHHHHHHHHHHHHHHHHHHHHHHHHHS--S---------GGG--GGGTTSS------HHHHTTPPPPS----

Foldseek 3Di:
DVVLVVLLVCCLPDVVSVVSLVVQLVVLCVQLCVLPPDDLVDDPVPDDPLLVQLLVPDACSVGNLHLSSLVSLLCVLLSLLVVVPPPDPDDPVVVVVSVVVNVVSLVSLVSSLVSVVSSLLQVRPVLVSNLVSQLSNQQSVCSVVVHDSVVSSVVRSVVSVVVSVVSNVVNVVVPDDPPDDDDDPDPDPVVPDVCVVVPDDVVVPPVCVVVVHDPDPPDDD